Protein AF-A0A812PTZ3-F1 (afdb_monomer)

Organism: Symbiodinium pilosum (NCBI:txid2952)

Mean predicted aligned error: 16.81 Å

Solvent-accessible surface area (backbone atoms only — not comparable to full-atom values): 16270 Å² total; per-residue (Å²): 142,81,88,82,85,83,86,80,82,73,81,72,55,60,69,48,48,60,54,49,55,61,51,51,66,59,60,79,64,74,67,94,63,99,66,79,84,59,81,79,78,52,66,85,50,58,86,67,27,55,76,50,79,50,80,54,96,57,102,56,79,38,49,38,36,42,33,70,55,95,93,42,76,48,49,39,47,39,64,65,102,74,52,80,46,81,56,73,74,73,76,78,76,75,61,77,69,56,76,49,38,48,66,37,46,27,27,48,53,37,75,93,20,31,26,37,48,75,44,89,84,34,58,48,43,68,40,41,83,45,53,69,68,53,41,48,51,57,36,69,76,32,88,69,38,31,21,34,30,37,30,63,89,72,34,31,28,27,44,18,46,36,61,44,80,47,45,75,84,40,20,46,73,37,45,88,96,42,76,51,42,41,26,27,24,32,38,46,58,71,82,64,64,92,82,57,64,55,43,53,66,40,47,70,39,55,28,23,44,51,37,70,90,25,29,20,34,58,65,43,84,74,39,70,71,44,50,77,40,54,70,51,53,45,29,42,52,35,75,65,40,83,93,46,42,44,27,34,29,40,26,59,77,71,73,20,30,25,34,44,15,39,39,64,45,79,38,44,64,81,45,13,45,68,36,47,88,95,45,73,50,40,41,24,29,24,32,37,96

Structure (mmCIF, N/CA/C/O backbone):
data_AF-A0A812PTZ3-F1
#
_entry.id   AF-A0A812PTZ3-F1
#
loop_
_atom_site.group_PDB
_atom_site.id
_atom_site.type_symbol
_atom_site.label_atom_id
_atom_site.label_alt_id
_atom_site.label_comp_id
_atom_site.label_asym_id
_atom_site.label_entity_id
_atom_site.label_seq_id
_atom_site.pdbx_PDB_ins_code
_atom_site.Cartn_x
_atom_site.Cartn_y
_atom_site.Cartn_z
_atom_site.occupancy
_atom_site.B_iso_or_equiv
_atom_site.auth_seq_id
_atom_site.auth_comp_id
_atom_site.auth_asym_id
_atom_site.auth_atom_id
_atom_site.pdbx_PDB_model_num
ATOM 1 N N . MET A 1 1 ? 5.436 -50.513 -11.907 1.00 35.59 1 MET A N 1
ATOM 2 C CA . MET A 1 1 ? 4.000 -50.187 -12.050 1.00 35.59 1 MET A CA 1
ATOM 3 C C . MET A 1 1 ? 3.584 -49.469 -10.774 1.00 35.59 1 MET A C 1
ATOM 5 O O . MET A 1 1 ? 3.359 -50.127 -9.772 1.00 35.59 1 MET A O 1
ATOM 9 N N . MET A 1 2 ? 3.638 -48.136 -10.761 1.00 29.45 2 MET A N 1
ATOM 10 C CA . MET A 1 2 ? 3.278 -47.309 -9.602 1.00 29.45 2 MET A CA 1
ATOM 11 C C . MET A 1 2 ? 2.207 -46.312 -10.044 1.00 29.45 2 MET A C 1
ATOM 13 O O . MET A 1 2 ? 2.413 -45.577 -11.007 1.00 29.45 2 MET A O 1
ATOM 17 N N . LEU A 1 3 ? 1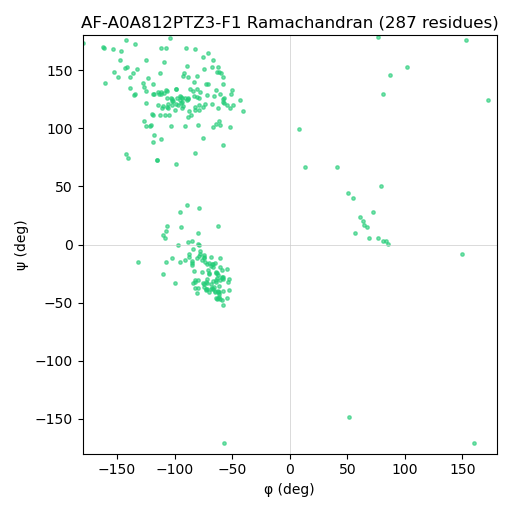.059 -46.373 -9.365 1.00 27.61 3 LEU A N 1
ATOM 18 C CA . LEU A 1 3 ? -0.084 -45.473 -9.497 1.00 27.61 3 LEU A CA 1
ATOM 19 C C . LEU A 1 3 ? 0.310 -44.052 -9.068 1.00 27.61 3 LEU A C 1
ATOM 21 O O . LEU A 1 3 ? 0.866 -43.874 -7.987 1.00 27.61 3 LEU A O 1
ATOM 25 N N . TRP A 1 4 ? -0.046 -43.058 -9.879 1.00 26.05 4 TRP A N 1
ATOM 26 C CA . TRP A 1 4 ? -0.121 -41.653 -9.481 1.00 26.05 4 TRP A CA 1
ATOM 27 C C . TRP A 1 4 ? -1.593 -41.295 -9.239 1.00 26.05 4 TRP A C 1
ATOM 29 O O . TRP A 1 4 ? -2.424 -41.479 -10.127 1.00 26.05 4 TRP A O 1
ATOM 39 N N . LEU A 1 5 ? -1.912 -40.807 -8.038 1.00 31.00 5 LEU A N 1
ATOM 40 C CA . LEU A 1 5 ? -3.180 -40.150 -7.713 1.00 31.00 5 LEU A CA 1
ATOM 41 C C . LEU A 1 5 ? -3.034 -38.654 -8.015 1.00 31.00 5 LEU A C 1
ATOM 43 O O . LEU A 1 5 ? -2.114 -38.011 -7.513 1.00 31.00 5 LEU A O 1
ATOM 47 N N . ALA A 1 6 ? -3.929 -38.116 -8.841 1.00 30.61 6 ALA A N 1
ATOM 48 C CA . ALA A 1 6 ? -4.025 -36.690 -9.125 1.00 30.61 6 ALA A CA 1
ATOM 49 C C . ALA A 1 6 ? -4.841 -35.985 -8.027 1.00 30.61 6 ALA A C 1
ATOM 51 O O . ALA A 1 6 ? -5.965 -36.391 -7.737 1.00 30.61 6 ALA A O 1
ATOM 52 N N . PHE A 1 7 ? -4.280 -34.925 -7.444 1.00 30.73 7 PHE A N 1
ATOM 53 C CA . PHE A 1 7 ? -5.011 -33.936 -6.649 1.00 30.73 7 PHE A CA 1
ATOM 54 C C . PHE A 1 7 ? -5.519 -32.828 -7.587 1.00 30.73 7 PHE A C 1
ATOM 56 O O . PHE A 1 7 ? -4.734 -32.230 -8.320 1.00 30.73 7 PHE A O 1
ATOM 63 N N . LEU A 1 8 ? -6.830 -32.577 -7.569 1.00 29.09 8 LEU A N 1
ATOM 64 C CA . LEU A 1 8 ? -7.496 -31.430 -8.204 1.00 29.09 8 LEU A CA 1
ATOM 65 C C . LEU A 1 8 ? -7.548 -30.233 -7.224 1.00 29.09 8 LEU A C 1
ATOM 67 O O . LEU A 1 8 ? -7.554 -30.457 -6.011 1.00 29.09 8 LEU A O 1
ATOM 71 N N . PRO A 1 9 ? -7.600 -28.976 -7.710 1.00 30.92 9 PRO A N 1
ATOM 72 C CA . PRO A 1 9 ? -7.640 -27.784 -6.862 1.00 30.92 9 PRO A CA 1
ATOM 73 C C . PRO A 1 9 ? -9.046 -27.541 -6.279 1.00 30.92 9 PRO A C 1
ATOM 75 O O . PRO A 1 9 ? -10.038 -27.539 -7.002 1.00 30.92 9 PRO A O 1
ATOM 78 N N . MET A 1 10 ? -9.117 -27.302 -4.965 1.00 29.09 10 MET A N 1
ATOM 79 C CA . MET A 1 10 ? -10.346 -27.139 -4.162 1.00 29.09 10 MET A CA 1
ATOM 80 C C . MET A 1 10 ? -11.032 -25.758 -4.268 1.00 29.09 10 MET A C 1
ATOM 82 O O . MET A 1 10 ? -12.072 -25.558 -3.652 1.00 29.09 10 MET A O 1
ATOM 86 N N . ALA A 1 11 ? -10.502 -24.801 -5.036 1.00 29.61 11 ALA A N 1
ATOM 87 C CA . ALA A 1 11 ? -11.007 -23.419 -5.025 1.00 29.61 11 ALA A CA 1
ATOM 88 C C . ALA A 1 11 ? -12.334 -23.211 -5.787 1.00 29.61 11 ALA A C 1
ATOM 90 O O . ALA A 1 11 ? -13.075 -22.289 -5.474 1.00 29.61 11 ALA A O 1
ATOM 91 N N . ALA A 1 12 ? -12.672 -24.079 -6.746 1.00 31.25 12 ALA A N 1
ATOM 92 C CA . ALA A 1 12 ? -13.927 -23.978 -7.504 1.00 31.25 12 ALA A CA 1
ATOM 93 C C . ALA A 1 12 ? -15.121 -24.689 -6.833 1.00 31.25 12 ALA A C 1
ATOM 95 O O . ALA A 1 12 ? -16.246 -24.560 -7.301 1.00 31.25 12 ALA A O 1
ATOM 96 N N . ALA A 1 13 ? -14.891 -25.450 -5.757 1.00 33.22 13 ALA A N 1
ATOM 97 C CA . ALA A 1 13 ? -15.925 -26.287 -5.142 1.00 33.22 13 ALA A CA 1
ATOM 98 C C . ALA A 1 13 ? -16.843 -25.524 -4.165 1.00 33.22 13 ALA A C 1
ATOM 100 O O .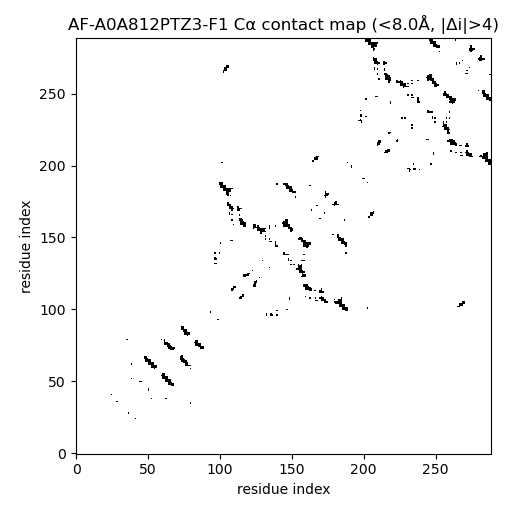 ALA A 1 13 ? -17.972 -25.944 -3.936 1.00 33.22 13 ALA A O 1
ATOM 101 N N . LEU A 1 14 ? -16.389 -24.395 -3.607 1.00 37.00 14 LEU A N 1
ATOM 102 C CA . LEU A 1 14 ? -17.113 -23.681 -2.544 1.00 37.00 14 LEU A CA 1
ATOM 103 C C . LEU A 1 14 ? -18.231 -22.761 -3.071 1.00 37.00 14 LEU A C 1
ATOM 105 O O . LEU A 1 14 ? -19.266 -22.623 -2.419 1.00 37.00 14 LEU A O 1
ATOM 109 N N . ASP A 1 15 ? -18.076 -22.199 -4.275 1.00 40.03 15 ASP A N 1
ATOM 110 C CA . ASP A 1 15 ? -19.138 -21.435 -4.957 1.00 40.03 15 ASP A CA 1
ATOM 111 C C . ASP A 1 15 ? -20.323 -22.349 -5.340 1.00 40.03 15 ASP A C 1
ATOM 113 O O . ASP A 1 15 ? -21.487 -21.941 -5.312 1.00 40.03 15 ASP A O 1
ATOM 117 N N . GLU A 1 16 ? -20.038 -23.623 -5.637 1.00 41.69 16 GLU A N 1
ATOM 118 C CA . GLU A 1 16 ? -21.054 -24.627 -5.956 1.00 41.69 16 GLU A CA 1
ATOM 119 C C . GLU A 1 16 ? -21.799 -25.110 -4.704 1.00 41.69 16 GLU A C 1
ATOM 121 O O . GLU A 1 16 ? -22.998 -25.360 -4.781 1.00 41.69 16 GLU A O 1
ATOM 126 N N . GLU A 1 17 ? -21.148 -25.187 -3.537 1.00 39.38 17 GLU A N 1
ATOM 127 C CA . GLU A 1 17 ? -21.791 -25.619 -2.286 1.00 39.38 17 GLU A CA 1
ATOM 128 C C . GLU A 1 17 ? -22.862 -24.636 -1.793 1.00 39.38 17 GLU A C 1
ATOM 130 O O . GLU A 1 17 ? -23.928 -25.072 -1.354 1.00 39.38 17 GLU A O 1
ATOM 135 N N . CYS A 1 18 ? -22.648 -23.324 -1.934 1.00 35.88 18 CYS A N 1
ATOM 136 C CA . CYS A 1 18 ? -23.653 -22.312 -1.580 1.00 35.88 18 CYS A CA 1
ATOM 137 C C . CYS A 1 18 ? -24.873 -22.370 -2.529 1.00 35.88 18 CYS A C 1
ATOM 139 O O . CYS A 1 18 ? -26.037 -22.265 -2.116 1.00 35.88 18 CYS A O 1
ATOM 141 N N . LEU A 1 19 ? -24.624 -22.641 -3.815 1.00 41.16 19 LEU A N 1
ATOM 142 C CA . LEU A 1 19 ? -25.668 -22.837 -4.823 1.00 41.16 19 LEU A CA 1
ATOM 143 C C . LEU A 1 19 ? -26.415 -24.175 -4.640 1.00 41.16 19 LEU A C 1
ATOM 145 O O . LEU A 1 19 ? -27.633 -24.241 -4.795 1.00 41.16 19 LEU A O 1
ATOM 149 N N . LEU A 1 20 ? -25.709 -25.246 -4.275 1.00 41.69 20 LEU A N 1
ATOM 150 C CA . LEU A 1 20 ? -26.271 -26.581 -4.055 1.00 41.69 20 LEU A CA 1
ATOM 151 C C . LEU A 1 20 ? -27.093 -26.648 -2.766 1.00 41.69 20 LEU A C 1
ATOM 153 O O . LEU A 1 20 ? -28.162 -27.259 -2.765 1.00 41.69 20 LEU A O 1
ATOM 157 N N . GLN A 1 21 ? -26.652 -25.993 -1.688 1.00 42.25 21 GLN A N 1
ATOM 158 C CA . GLN A 1 21 ? -27.407 -25.935 -0.432 1.00 42.25 21 GLN A CA 1
ATOM 159 C C . GLN A 1 21 ? -28.686 -25.099 -0.572 1.00 42.25 21 GLN A C 1
ATOM 161 O O . GLN A 1 21 ? -29.733 -25.505 -0.068 1.00 42.25 21 GLN A O 1
ATOM 166 N N . SER A 1 22 ? -28.652 -23.996 -1.327 1.00 43.34 22 SER A N 1
ATOM 167 C CA . SER A 1 22 ? -29.859 -23.210 -1.628 1.00 43.34 22 SER A CA 1
ATOM 168 C C . SER A 1 22 ? -30.842 -23.948 -2.551 1.00 43.34 22 SER A C 1
ATOM 170 O O . SER A 1 22 ? -32.056 -23.850 -2.362 1.00 43.34 22 SER A O 1
ATOM 172 N N . GLN A 1 23 ? -30.353 -24.766 -3.490 1.00 41.72 23 GLN A N 1
ATOM 173 C CA . GLN A 1 23 ? -31.201 -25.639 -4.312 1.00 41.72 23 GLN A CA 1
ATOM 174 C C . GLN A 1 23 ? -31.774 -26.837 -3.533 1.00 41.72 23 GLN A C 1
ATOM 176 O O . GLN A 1 23 ? -32.907 -27.244 -3.802 1.00 41.72 23 GLN A O 1
ATOM 181 N N . ALA A 1 24 ? -31.057 -27.383 -2.544 1.00 38.22 24 ALA A N 1
ATOM 182 C CA . ALA A 1 24 ? -31.528 -28.508 -1.729 1.00 38.22 24 ALA A CA 1
ATOM 183 C C . ALA A 1 24 ? -32.800 -28.168 -0.930 1.00 38.22 24 ALA A C 1
ATOM 185 O O . ALA A 1 24 ? -33.743 -28.956 -0.920 1.00 38.22 24 ALA A O 1
ATOM 186 N N . VAL A 1 25 ? -32.886 -26.955 -0.369 1.00 40.81 25 VAL A N 1
ATOM 187 C CA . VAL A 1 25 ? -34.065 -26.475 0.385 1.00 40.81 25 VAL A CA 1
ATOM 188 C C . VAL A 1 25 ? -35.328 -26.393 -0.492 1.00 40.81 25 VAL A C 1
ATOM 190 O O . VAL A 1 25 ? -36.446 -26.589 -0.017 1.00 40.81 25 VAL A O 1
ATOM 193 N N . THR A 1 26 ? -35.172 -26.165 -1.799 1.00 39.28 26 THR A N 1
ATOM 194 C CA . THR A 1 26 ? -36.308 -26.064 -2.738 1.00 39.28 26 THR A CA 1
ATOM 195 C C . THR A 1 26 ? -36.804 -27.411 -3.270 1.00 39.28 26 THR A C 1
ATOM 197 O O . THR A 1 26 ? -37.906 -27.484 -3.809 1.00 39.28 26 THR A O 1
ATOM 200 N N . LYS A 1 27 ? -36.023 -28.490 -3.124 1.00 37.78 27 LYS A N 1
ATOM 201 C CA . LYS A 1 27 ? -36.409 -29.827 -3.606 1.00 37.78 27 LYS A CA 1
ATOM 202 C C . LYS A 1 27 ? -37.295 -30.591 -2.625 1.00 37.78 27 LYS A C 1
ATOM 204 O O . LYS A 1 27 ? -38.188 -31.301 -3.076 1.00 37.78 27 LYS A O 1
ATOM 209 N N . ASP A 1 28 ? -37.107 -30.400 -1.321 1.00 36.75 28 ASP A N 1
ATOM 210 C CA . ASP A 1 28 ? -37.900 -31.100 -0.297 1.00 36.75 28 ASP A CA 1
ATOM 211 C C . ASP A 1 28 ? -39.305 -30.502 -0.086 1.00 36.75 28 ASP A C 1
ATOM 213 O O . ASP A 1 28 ? -40.156 -31.126 0.542 1.00 36.75 28 ASP A O 1
ATOM 217 N N . SER A 1 29 ? -39.592 -29.332 -0.668 1.00 41.28 29 SER A N 1
ATOM 218 C CA . SER A 1 29 ? -40.914 -28.682 -0.643 1.00 41.28 29 SER A CA 1
ATOM 219 C C . SER A 1 29 ? -41.760 -28.939 -1.902 1.00 41.28 29 SER A C 1
ATOM 221 O O . SER A 1 29 ? -42.907 -28.503 -1.980 1.00 41.28 29 SER A O 1
ATOM 223 N N . ALA A 1 30 ? -41.245 -29.690 -2.883 1.00 34.59 30 ALA A N 1
ATOM 224 C CA . ALA A 1 30 ? -41.924 -29.966 -4.153 1.00 34.59 30 ALA A CA 1
ATOM 225 C C . ALA A 1 30 ? -42.825 -31.222 -4.127 1.00 34.59 30 ALA A C 1
ATOM 227 O O . ALA A 1 30 ? -42.947 -31.922 -5.134 1.00 34.59 30 ALA A O 1
ATOM 228 N N . ALA A 1 31 ? -43.467 -31.513 -2.992 1.00 33.75 31 ALA A N 1
ATOM 229 C CA . ALA A 1 31 ? -44.487 -32.554 -2.884 1.00 33.75 31 ALA A CA 1
ATOM 230 C C . ALA A 1 31 ? -45.790 -31.967 -2.314 1.00 33.75 31 ALA A C 1
ATOM 232 O O . ALA A 1 31 ? -45.904 -31.738 -1.116 1.00 33.75 31 ALA A O 1
ATOM 233 N N . ASP A 1 32 ? -46.755 -31.724 -3.208 1.00 34.34 32 ASP A N 1
ATOM 234 C CA . ASP A 1 32 ? -48.195 -31.564 -2.944 1.00 34.34 32 ASP A CA 1
ATOM 235 C C . ASP A 1 32 ? -48.607 -30.744 -1.699 1.00 34.34 32 ASP A C 1
ATOM 237 O O . ASP A 1 32 ? -49.249 -31.249 -0.782 1.00 34.34 32 ASP A O 1
ATOM 241 N N . SER A 1 33 ? -48.340 -29.435 -1.691 1.00 31.70 33 SER A N 1
ATOM 242 C CA . SER A 1 33 ? -49.242 -28.455 -1.061 1.00 31.70 33 SER A CA 1
ATOM 243 C C . SER A 1 33 ? -48.966 -27.055 -1.607 1.00 31.70 33 SER A C 1
ATOM 245 O O . SER A 1 33 ? -47.823 -26.660 -1.801 1.00 31.70 33 SER A O 1
ATOM 247 N N . LEU A 1 34 ? -50.026 -26.293 -1.863 1.00 33.22 34 LEU A N 1
ATOM 248 C CA . LEU A 1 34 ? -50.015 -24.927 -2.402 1.00 33.22 34 LEU A CA 1
ATOM 249 C C . LEU A 1 34 ? -49.681 -23.866 -1.332 1.00 33.22 34 LEU A C 1
ATOM 251 O O . LEU A 1 34 ? -50.161 -22.735 -1.411 1.00 33.22 34 LEU A O 1
ATOM 255 N N . ASP A 1 35 ? -48.861 -24.221 -0.345 1.00 33.72 35 ASP A N 1
ATOM 256 C CA . ASP A 1 35 ? -48.407 -23.310 0.701 1.00 33.72 35 ASP A CA 1
ATOM 257 C C . ASP A 1 35 ? -46.975 -22.852 0.400 1.00 33.72 35 ASP A C 1
ATOM 259 O O . ASP A 1 35 ? -46.050 -23.650 0.265 1.00 33.72 35 ASP A O 1
ATOM 263 N N . LEU A 1 36 ? -46.811 -21.536 0.241 1.00 36.38 36 LEU A N 1
ATOM 264 C CA . LEU A 1 36 ? -45.511 -20.882 0.079 1.00 36.38 36 LEU A CA 1
ATOM 265 C C . LEU A 1 36 ? -44.625 -21.193 1.301 1.00 36.38 36 LEU A C 1
ATOM 267 O O . LEU A 1 36 ? -45.139 -21.112 2.420 1.00 36.38 36 LEU A O 1
ATOM 271 N N . PRO A 1 37 ? -43.320 -21.485 1.129 1.00 40.50 37 PRO A N 1
ATOM 272 C CA . PRO A 1 37 ? -42.437 -21.719 2.265 1.00 40.50 37 PRO A CA 1
ATOM 273 C C . PRO A 1 37 ? -42.377 -20.467 3.149 1.00 40.50 37 PRO A C 1
ATOM 275 O O . PRO A 1 37 ? -42.171 -19.348 2.670 1.00 40.50 37 PRO A O 1
ATOM 278 N N . ASP A 1 38 ? -42.597 -20.660 4.446 1.00 43.75 38 ASP A N 1
ATOM 279 C CA . ASP A 1 38 ? -42.441 -19.624 5.461 1.00 43.75 38 ASP A CA 1
ATOM 280 C C . ASP A 1 38 ? -40.939 -19.327 5.633 1.00 43.75 38 ASP A C 1
ATOM 282 O O . ASP A 1 38 ? -40.132 -20.259 5.670 1.00 43.75 38 ASP A O 1
ATOM 286 N N . CYS A 1 39 ? -40.523 -18.053 5.752 1.00 43.09 39 CYS A N 1
ATOM 287 C CA . CYS A 1 39 ? -39.087 -17.723 5.871 1.00 43.09 39 CYS A CA 1
ATOM 288 C C . CYS A 1 39 ? -38.454 -18.370 7.142 1.00 43.09 39 CYS A C 1
ATOM 290 O O . CYS A 1 39 ? -37.232 -18.414 7.272 1.00 43.09 39 CYS A O 1
ATOM 292 N N . SER A 1 40 ? -39.280 -18.899 8.057 1.00 45.88 40 SER A N 1
ATOM 293 C CA . SER A 1 40 ? -38.938 -19.725 9.225 1.00 45.88 40 SER A CA 1
ATOM 294 C C . SER A 1 40 ? -38.093 -20.971 8.924 1.00 45.88 40 SER A C 1
ATOM 296 O O . SER A 1 40 ? -37.278 -21.362 9.765 1.00 45.88 40 SER A O 1
ATOM 298 N N . ASP A 1 41 ? -38.264 -21.588 7.749 1.00 44.94 41 ASP A N 1
ATOM 299 C CA . ASP A 1 41 ? -37.621 -22.866 7.393 1.00 44.94 41 ASP A CA 1
ATOM 300 C C . ASP A 1 41 ? -36.187 -22.696 6.846 1.00 44.94 41 ASP A C 1
ATOM 302 O O . ASP A 1 41 ? -35.467 -23.670 6.633 1.00 44.94 41 ASP A O 1
ATOM 306 N N . LEU A 1 42 ? -35.720 -21.452 6.681 1.00 49.44 42 LEU A N 1
ATOM 307 C CA . LEU A 1 42 ? -34.415 -21.101 6.095 1.00 49.44 42 LEU A CA 1
ATOM 308 C C . LEU A 1 42 ? -33.290 -20.902 7.128 1.00 49.44 42 LEU A C 1
ATOM 310 O O . LEU A 1 42 ? -32.214 -20.403 6.792 1.00 49.44 42 LEU A O 1
ATOM 314 N N . LYS A 1 43 ? -33.493 -21.351 8.374 1.00 47.62 43 LYS A N 1
ATOM 315 C CA . LYS A 1 43 ? -32.509 -21.258 9.476 1.00 47.62 43 LYS A CA 1
ATOM 316 C C . LYS A 1 43 ? -31.135 -21.861 9.170 1.00 47.62 43 LYS A C 1
ATOM 318 O O . LYS A 1 43 ? -30.160 -21.495 9.815 1.00 47.62 43 LYS A O 1
ATOM 323 N N . ALA A 1 44 ? -31.031 -22.765 8.197 1.00 44.69 44 ALA A N 1
ATOM 324 C CA . ALA A 1 44 ? -29.755 -23.359 7.803 1.00 44.69 44 ALA A CA 1
ATOM 325 C C . ALA A 1 44 ? -28.791 -22.365 7.112 1.00 44.69 44 ALA A C 1
ATOM 327 O O . ALA A 1 44 ? -27.596 -22.631 7.066 1.00 44.69 44 ALA A O 1
ATOM 328 N N . ILE A 1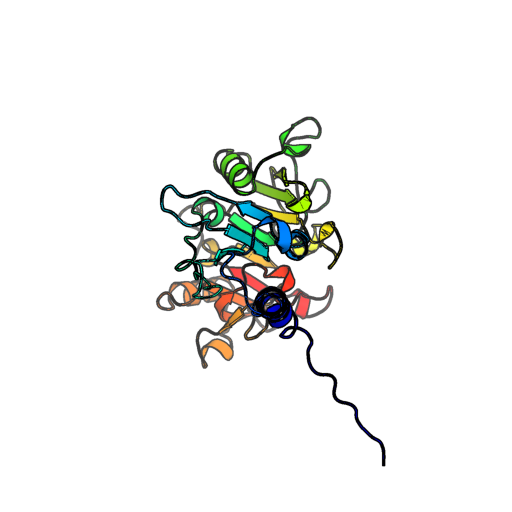 45 ? -29.287 -21.227 6.602 1.00 45.53 45 ILE A N 1
ATOM 329 C CA . ILE A 1 45 ? -28.498 -20.233 5.841 1.00 45.53 45 ILE A CA 1
ATOM 330 C C . ILE A 1 45 ? -27.986 -19.087 6.746 1.00 45.53 45 ILE A C 1
ATOM 332 O O . ILE A 1 45 ? -27.049 -18.370 6.392 1.00 45.53 45 ILE A O 1
ATOM 336 N N . GLU A 1 46 ? -28.531 -18.946 7.961 1.00 45.88 46 GLU A N 1
ATOM 337 C CA . GLU A 1 46 ? -28.159 -17.886 8.918 1.00 45.88 46 GLU A CA 1
ATOM 338 C C . GLU A 1 46 ? -26.708 -17.977 9.421 1.00 45.88 46 GLU A C 1
ATOM 340 O O . GLU A 1 46 ? -26.186 -17.006 9.963 1.00 45.88 46 GLU A O 1
ATOM 345 N N . SER A 1 47 ? -26.022 -19.112 9.241 1.00 46.16 47 SER A N 1
ATOM 346 C CA . SER A 1 47 ? -24.616 -19.251 9.643 1.00 46.16 47 SER A CA 1
ATOM 347 C C . SER A 1 47 ? -23.632 -18.512 8.729 1.00 46.16 47 SER A C 1
ATOM 349 O O . SER A 1 47 ? -22.486 -18.325 9.130 1.00 46.16 47 SER A O 1
ATOM 351 N N . PHE A 1 48 ? -24.059 -18.089 7.532 1.00 43.12 48 PHE A N 1
ATOM 352 C CA . PHE A 1 48 ? -23.188 -17.453 6.530 1.00 43.12 48 PHE A CA 1
ATOM 353 C C . PHE A 1 48 ? -23.757 -16.164 5.924 1.00 43.12 48 PHE A C 1
ATOM 355 O O . PHE A 1 48 ? -23.011 -15.399 5.316 1.00 43.12 48 PHE A O 1
ATOM 362 N N . CYS A 1 49 ? -25.055 -15.896 6.091 1.00 46.59 49 CYS A N 1
ATOM 363 C CA . CYS A 1 49 ? -25.713 -14.728 5.514 1.00 46.59 49 CYS A CA 1
ATOM 364 C C . CYS A 1 49 ? -26.638 -14.055 6.525 1.00 46.59 49 CYS A C 1
ATOM 366 O O . CYS A 1 49 ? -27.283 -14.715 7.343 1.00 46.59 49 CYS A O 1
ATOM 368 N N . LYS A 1 50 ? -26.764 -12.730 6.427 1.00 49.53 50 LYS A N 1
ATOM 369 C CA . LYS A 1 50 ? -27.772 -11.989 7.180 1.00 49.53 50 LYS A CA 1
ATOM 370 C C . LYS A 1 50 ? -29.097 -12.084 6.424 1.00 49.53 50 LYS A C 1
ATOM 372 O O . LYS A 1 50 ? -29.206 -11.649 5.277 1.00 49.53 50 LYS A O 1
ATOM 377 N N . VAL A 1 51 ? -30.103 -12.674 7.061 1.00 46.75 51 VAL A N 1
ATOM 378 C CA . VAL A 1 51 ? -31.441 -12.833 6.478 1.00 46.75 51 VAL A CA 1
ATOM 379 C C . VAL A 1 51 ? -32.335 -11.698 6.975 1.00 46.75 51 VAL A C 1
ATOM 381 O O . VAL A 1 51 ? -32.554 -11.562 8.177 1.00 46.75 51 VAL A O 1
ATOM 384 N N . GLU A 1 52 ? -32.865 -10.879 6.063 1.00 50.38 52 GLU A N 1
ATOM 385 C CA . GLU A 1 52 ? -33.861 -9.854 6.390 1.00 50.38 52 GLU A CA 1
ATOM 386 C C . GLU A 1 52 ? -35.155 -10.116 5.610 1.00 50.38 52 GLU A C 1
ATOM 388 O O . GLU A 1 52 ? -35.226 -9.998 4.386 1.00 50.38 52 GLU A O 1
ATOM 393 N N . ALA A 1 53 ? -36.214 -10.479 6.335 1.00 45.91 53 ALA A N 1
ATOM 394 C CA . ALA A 1 53 ? -37.533 -10.677 5.752 1.00 45.91 53 ALA A CA 1
ATOM 395 C C . ALA A 1 53 ? -38.280 -9.338 5.675 1.00 45.91 53 ALA A C 1
ATOM 397 O O . ALA A 1 53 ? -38.690 -8.783 6.696 1.00 45.91 53 ALA A O 1
ATOM 398 N N . HIS A 1 54 ? -38.506 -8.836 4.459 1.00 42.97 54 HIS A N 1
ATOM 399 C CA . HIS A 1 54 ? -39.284 -7.619 4.224 1.00 42.97 54 HIS A CA 1
ATOM 400 C C . HIS A 1 54 ? -40.657 -7.977 3.649 1.00 42.97 54 HIS A C 1
ATOM 402 O O . HIS A 1 54 ? -40.776 -8.519 2.552 1.00 42.97 54 HIS A O 1
ATOM 408 N N . ARG A 1 55 ? -41.739 -7.652 4.370 1.00 40.78 55 ARG A N 1
ATOM 409 C CA . ARG A 1 55 ? -43.101 -7.773 3.823 1.00 40.78 55 ARG A CA 1
ATOM 410 C C . ARG A 1 55 ? -43.400 -6.579 2.921 1.00 40.78 55 ARG A C 1
ATOM 412 O O . ARG A 1 55 ? -43.694 -5.488 3.404 1.00 40.78 55 ARG A O 1
ATOM 419 N N . GLY A 1 56 ? -43.341 -6.803 1.611 1.00 41.75 56 GLY A N 1
ATOM 420 C CA . GLY A 1 56 ? -43.797 -5.832 0.622 1.00 41.75 56 GLY A CA 1
ATOM 421 C C . GLY A 1 56 ? -45.323 -5.613 0.664 1.00 41.75 56 GLY A C 1
ATOM 422 O O . GLY A 1 56 ? -46.067 -6.467 1.147 1.00 41.75 56 GLY A O 1
ATOM 423 N N . PRO A 1 57 ? -45.823 -4.476 0.142 1.00 35.91 57 PRO A N 1
ATOM 424 C CA . PRO A 1 57 ? -47.251 -4.138 0.137 1.00 35.91 57 PRO A CA 1
ATOM 425 C C . PRO A 1 57 ? -48.092 -4.929 -0.885 1.00 35.91 57 PRO A C 1
ATOM 427 O O . PRO A 1 57 ? -49.321 -4.874 -0.838 1.00 35.91 57 PRO A O 1
ATOM 430 N N . ALA A 1 58 ? -47.469 -5.667 -1.808 1.00 40.66 58 ALA A N 1
ATOM 431 C CA . ALA A 1 58 ? -48.165 -6.557 -2.736 1.00 40.66 58 ALA A CA 1
ATOM 432 C C . ALA A 1 58 ? -48.244 -7.976 -2.155 1.00 40.66 58 ALA A C 1
ATOM 434 O O . ALA A 1 58 ? -47.332 -8.412 -1.464 1.00 40.66 58 ALA A O 1
ATOM 435 N N . ARG A 1 59 ? -49.343 -8.695 -2.424 1.00 38.00 59 ARG A N 1
ATOM 436 C CA . ARG A 1 59 ? -49.615 -10.062 -1.939 1.00 38.00 59 ARG A CA 1
ATOM 437 C C . ARG A 1 59 ? -48.523 -11.057 -2.378 1.00 38.00 59 ARG A C 1
ATOM 439 O O . ARG A 1 59 ? -48.675 -11.730 -3.391 1.00 38.00 59 ARG A O 1
ATOM 446 N N . GLY A 1 60 ? -47.450 -11.139 -1.601 1.00 47.66 60 GLY A N 1
ATOM 447 C CA . GLY A 1 60 ? -46.341 -12.073 -1.749 1.00 47.66 60 GLY A CA 1
ATOM 448 C C . GLY A 1 60 ? -45.233 -11.707 -0.762 1.00 47.66 60 GLY A C 1
ATOM 449 O O . GLY A 1 60 ? -44.790 -10.563 -0.730 1.00 47.66 60 GLY A O 1
ATOM 450 N N . SER A 1 61 ? -44.827 -12.652 0.083 1.00 47.00 61 SER A N 1
ATOM 451 C CA . SER A 1 61 ? -43.667 -12.477 0.960 1.00 47.00 61 SER A CA 1
ATOM 452 C C . SER A 1 61 ? -42.401 -12.612 0.113 1.00 47.00 61 SER A C 1
ATOM 454 O O . SER A 1 61 ? -42.183 -13.667 -0.476 1.00 47.00 61 SER A O 1
ATOM 456 N N . THR A 1 62 ? -41.580 -11.567 0.040 1.00 47.16 62 THR A N 1
ATOM 457 C CA . THR A 1 62 ? -40.248 -11.629 -0.576 1.00 47.16 62 THR A CA 1
ATOM 458 C C . THR A 1 62 ? -39.227 -11.771 0.551 1.00 47.16 62 THR A C 1
ATOM 460 O O . THR A 1 62 ? -39.119 -10.876 1.389 1.00 47.16 62 THR A O 1
ATOM 463 N N . CYS A 1 63 ? -38.506 -12.894 0.623 1.00 46.25 63 CYS A N 1
ATOM 464 C CA . CYS A 1 63 ? -37.352 -13.004 1.522 1.00 46.25 63 CYS A CA 1
ATOM 465 C C . CYS A 1 63 ? -36.120 -12.494 0.740 1.00 46.25 63 CYS A C 1
ATOM 467 O O . CYS A 1 63 ? -35.869 -12.959 -0.379 1.00 46.25 63 CYS A O 1
ATOM 469 N N . THR A 1 64 ? -35.385 -11.534 1.306 1.00 49.25 64 THR A N 1
ATOM 470 C CA . THR A 1 64 ? -34.119 -11.043 0.744 1.00 49.25 64 THR A CA 1
ATOM 471 C C . THR A 1 64 ? -32.979 -11.573 1.605 1.00 49.25 64 THR A C 1
ATOM 473 O O . THR A 1 64 ? -33.028 -11.488 2.834 1.00 49.25 64 THR A O 1
ATOM 476 N N . PHE A 1 65 ? -31.952 -12.125 0.967 1.00 54.22 65 PHE A N 1
ATOM 477 C CA . PHE A 1 65 ? -30.750 -12.591 1.653 1.00 54.22 65 PHE A CA 1
ATOM 478 C C . PHE A 1 65 ? -29.590 -11.695 1.248 1.00 54.22 65 PHE A C 1
ATOM 480 O O . PHE A 1 65 ? -29.368 -11.492 0.053 1.00 54.22 65 PHE A O 1
ATOM 487 N N . SER A 1 66 ? -28.853 -11.192 2.233 1.00 47.81 66 SER A N 1
ATOM 488 C CA . SER A 1 66 ? -27.594 -10.495 1.998 1.00 47.81 66 SER A CA 1
ATOM 489 C C . SER A 1 66 ? -26.472 -11.352 2.568 1.00 47.81 66 SER A C 1
ATOM 491 O O . SER A 1 66 ? -26.368 -11.557 3.780 1.00 47.81 66 SER A O 1
ATOM 493 N N . CYS A 1 67 ? -25.653 -11.891 1.672 1.00 46.19 67 CYS A N 1
ATOM 494 C CA . CYS A 1 67 ? -24.448 -12.632 2.021 1.00 46.19 67 CYS A CA 1
ATOM 495 C C . CYS A 1 67 ? -23.249 -11.714 1.780 1.00 46.19 67 CYS A C 1
ATOM 497 O O . CYS A 1 67 ? -23.120 -11.156 0.688 1.00 46.19 67 CYS A O 1
ATOM 499 N N . GLU A 1 68 ? -22.400 -11.538 2.790 1.00 44.31 68 GLU A N 1
ATOM 500 C CA . GLU A 1 68 ? -21.186 -10.730 2.684 1.00 44.31 68 GLU A CA 1
ATOM 501 C C . GLU A 1 68 ? -19.989 -11.681 2.592 1.00 44.31 68 GLU A C 1
ATOM 503 O O . GLU A 1 68 ? -19.689 -12.418 3.532 1.00 44.31 68 GLU A O 1
ATOM 508 N N . HIS A 1 69 ? -19.348 -11.714 1.425 1.00 41.97 69 HIS A N 1
ATOM 509 C CA . HIS A 1 69 ? -18.139 -12.497 1.177 1.00 41.97 69 HIS A CA 1
ATOM 510 C C . HIS A 1 69 ? -17.157 -11.612 0.407 1.00 41.97 69 HIS A C 1
ATOM 512 O O . HIS A 1 69 ? -17.550 -10.969 -0.566 1.00 41.97 69 HIS A O 1
ATOM 518 N N . ASP A 1 70 ? -15.916 -11.518 0.887 1.00 36.84 70 ASP A N 1
ATOM 519 C CA . ASP A 1 70 ? -14.842 -10.706 0.294 1.00 36.84 70 ASP A CA 1
ATOM 520 C C . ASP A 1 70 ? -15.226 -9.239 0.012 1.00 36.84 70 ASP A C 1
ATOM 522 O O . ASP A 1 70 ? -14.966 -8.690 -1.056 1.00 36.84 70 ASP A O 1
ATOM 526 N N . GLY A 1 71 ? -15.909 -8.595 0.968 1.00 39.00 71 GLY A N 1
ATOM 527 C CA . GLY A 1 71 ? -16.306 -7.182 0.862 1.00 39.00 71 GLY A CA 1
ATOM 528 C C . GLY A 1 71 ? -17.382 -6.893 -0.193 1.00 39.00 71 GLY A C 1
ATOM 529 O O . GLY A 1 71 ? -17.728 -5.734 -0.412 1.00 39.00 71 GLY A O 1
ATOM 530 N N . SER A 1 72 ? -17.935 -7.931 -0.829 1.00 34.81 72 SER A N 1
ATOM 531 C CA . SER A 1 72 ? -19.034 -7.827 -1.786 1.00 34.81 72 SER A CA 1
ATOM 532 C C . SER A 1 72 ? -20.332 -8.328 -1.154 1.00 34.81 72 SER A C 1
ATOM 534 O O . SER A 1 72 ? -20.437 -9.487 -0.745 1.00 34.81 72 SER A O 1
ATOM 536 N N . VAL A 1 73 ? -21.345 -7.462 -1.090 1.00 42.09 73 VAL A N 1
ATOM 537 C CA . VAL A 1 73 ? -22.704 -7.850 -0.690 1.00 42.09 73 VAL A CA 1
ATOM 538 C C . VAL A 1 73 ? -23.405 -8.428 -1.913 1.00 42.09 73 VAL A C 1
ATOM 540 O O . VAL A 1 73 ? -23.630 -7.716 -2.885 1.00 42.09 73 VAL A O 1
ATOM 543 N N . LYS A 1 74 ? -23.760 -9.715 -1.877 1.00 49.88 74 LYS A N 1
ATOM 544 C CA . LYS A 1 74 ? -24.617 -10.323 -2.904 1.00 49.88 74 LYS A CA 1
ATOM 545 C C . LYS A 1 74 ? -26.047 -10.390 -2.382 1.00 49.88 74 LYS A C 1
ATOM 547 O O . LYS A 1 74 ? -26.303 -11.028 -1.359 1.00 49.88 74 LYS A O 1
ATOM 552 N N . ASN A 1 75 ? -26.968 -9.742 -3.093 1.00 44.56 75 ASN A N 1
ATOM 553 C CA . ASN A 1 75 ? -28.392 -9.773 -2.778 1.00 44.56 75 ASN A CA 1
ATOM 554 C C . ASN A 1 75 ? -29.086 -10.894 -3.557 1.00 44.56 75 ASN A C 1
ATOM 556 O O . ASN A 1 75 ? -29.117 -10.899 -4.787 1.00 44.56 75 ASN A O 1
ATOM 560 N N . LEU A 1 76 ? -29.671 -11.845 -2.834 1.00 47.12 76 LEU A N 1
ATOM 561 C CA . LEU A 1 76 ? -30.511 -12.892 -3.410 1.00 47.12 76 LEU A CA 1
ATOM 562 C C . LEU A 1 76 ? -31.971 -12.533 -3.149 1.00 47.12 76 LEU A C 1
ATOM 564 O O . LEU A 1 76 ? -32.372 -12.321 -2.001 1.00 47.12 76 LEU A O 1
ATOM 568 N N . VAL A 1 77 ? -32.773 -12.479 -4.211 1.00 45.72 77 VAL A N 1
ATOM 569 C CA . VAL A 1 77 ? -34.209 -12.202 -4.118 1.00 45.72 77 VAL A CA 1
ATOM 570 C C . VAL A 1 77 ? -34.971 -13.475 -4.462 1.00 45.72 77 VAL A C 1
ATOM 572 O O . VAL A 1 77 ? -34.859 -13.996 -5.572 1.00 45.72 77 VAL A O 1
ATOM 575 N N . HIS A 1 78 ? -35.771 -13.984 -3.521 1.00 46.47 78 HIS A N 1
ATOM 576 C CA . HIS A 1 78 ? -36.680 -15.093 -3.802 1.00 46.47 78 HIS A CA 1
ATOM 577 C C . HIS A 1 78 ? -38.047 -14.563 -4.253 1.00 46.47 78 HIS A C 1
ATOM 579 O O . HIS A 1 78 ? -38.857 -14.104 -3.446 1.00 46.47 78 HIS A O 1
ATOM 585 N N . GLY A 1 79 ? -38.296 -14.609 -5.563 1.00 38.91 79 GLY A N 1
ATOM 586 C CA . GLY A 1 79 ? -39.534 -14.149 -6.192 1.00 38.91 79 GLY A CA 1
ATOM 587 C C . GLY A 1 79 ? -40.513 -15.286 -6.484 1.00 38.91 79 GLY A C 1
ATOM 588 O O . GLY A 1 79 ? -40.741 -15.608 -7.648 1.00 38.91 79 GLY A O 1
ATOM 589 N N . GLY A 1 80 ? -41.108 -15.897 -5.456 1.00 50.59 80 GLY A N 1
ATOM 590 C CA . GLY A 1 80 ? -42.125 -16.946 -5.628 1.00 50.59 80 GLY A CA 1
ATOM 591 C C . GLY A 1 80 ? -41.696 -18.087 -6.567 1.00 50.59 80 GLY A C 1
ATOM 592 O O . GLY A 1 80 ? -40.519 -18.425 -6.662 1.00 50.59 80 GLY A O 1
ATOM 593 N N . SER A 1 81 ? -42.653 -18.685 -7.287 1.00 38.22 81 SER A N 1
ATOM 594 C CA . SER A 1 81 ? -42.520 -19.921 -8.088 1.00 38.22 81 SER A CA 1
ATOM 595 C C . SER A 1 81 ? -41.519 -19.893 -9.265 1.00 38.22 81 SER A C 1
ATOM 597 O O . SER A 1 81 ? -41.580 -20.759 -10.135 1.00 38.22 81 SER A O 1
ATOM 599 N N . LYS A 1 82 ? -40.607 -18.916 -9.327 1.00 40.59 82 LYS A N 1
ATOM 600 C CA . LYS A 1 82 ? -39.552 -18.802 -10.346 1.00 40.59 82 LYS A CA 1
ATOM 601 C C . LYS A 1 82 ? -38.128 -19.086 -9.853 1.00 40.59 82 LYS A C 1
ATOM 603 O O . LYS A 1 82 ? -37.206 -19.014 -10.657 1.00 40.59 82 LYS A O 1
ATOM 608 N N . GLY A 1 83 ? -37.946 -19.520 -8.608 1.00 43.22 83 GLY A N 1
ATOM 609 C CA . GLY A 1 83 ? -36.619 -19.873 -8.097 1.00 43.22 83 GLY A CA 1
ATOM 610 C C . GLY A 1 83 ? -35.765 -18.647 -7.760 1.00 43.22 83 GLY A C 1
ATOM 611 O O . GLY A 1 83 ? -36.218 -17.508 -7.853 1.00 43.22 83 GLY A O 1
ATOM 612 N N . ILE A 1 84 ? -34.552 -18.902 -7.269 1.00 41.66 84 ILE A N 1
ATOM 613 C CA . ILE A 1 84 ? -33.609 -17.875 -6.811 1.00 41.66 84 ILE A CA 1
ATOM 614 C C . ILE A 1 84 ? -32.939 -17.257 -8.039 1.00 41.66 84 ILE A C 1
ATOM 616 O O . ILE A 1 84 ? -32.215 -17.944 -8.758 1.00 41.66 84 ILE A O 1
ATOM 620 N N . GLU A 1 85 ? -33.175 -15.969 -8.279 1.00 39.12 85 GLU A N 1
ATOM 621 C CA . GLU A 1 85 ? -32.468 -15.214 -9.311 1.00 39.12 85 GLU A CA 1
ATOM 622 C C . GLU A 1 85 ? -31.282 -14.494 -8.660 1.00 39.12 85 GLU A C 1
ATOM 624 O O . GLU A 1 85 ? -31.443 -13.743 -7.693 1.00 39.12 85 GLU A O 1
ATOM 629 N N . LEU A 1 86 ? -30.078 -14.742 -9.181 1.00 37.03 86 LEU A N 1
ATOM 630 C CA . LEU A 1 86 ? -28.917 -13.910 -8.886 1.00 37.03 86 LEU A CA 1
ATOM 631 C C . LEU A 1 86 ? -29.183 -12.543 -9.509 1.00 37.03 86 LEU A C 1
ATOM 633 O O . LEU A 1 86 ? -29.025 -12.361 -10.717 1.00 37.03 86 LEU A O 1
ATOM 637 N N . VAL A 1 87 ? -29.587 -11.580 -8.687 1.00 36.44 87 VAL A N 1
ATOM 638 C CA . VAL A 1 87 ? -29.550 -10.181 -9.093 1.00 36.44 87 VAL A CA 1
ATOM 639 C C . VAL A 1 87 ? -28.082 -9.789 -9.026 1.00 36.44 87 VAL A C 1
ATOM 641 O O . VAL A 1 87 ? -27.550 -9.474 -7.968 1.00 36.44 87 VAL A O 1
ATOM 644 N N . SER A 1 88 ? -27.385 -9.936 -10.153 1.00 34.16 88 SER A N 1
ATOM 645 C CA . SER A 1 88 ? -26.055 -9.365 -10.306 1.00 34.16 88 SER A CA 1
ATOM 646 C C . SER A 1 88 ? -26.212 -7.860 -10.174 1.00 34.16 88 SER A C 1
ATOM 648 O O . SER A 1 88 ? -26.753 -7.220 -11.078 1.00 34.16 88 SER A O 1
ATOM 650 N N . ASP A 1 89 ? -25.787 -7.317 -9.035 1.00 31.62 89 ASP A N 1
ATOM 651 C CA . ASP A 1 89 ? -25.641 -5.882 -8.881 1.00 31.62 89 ASP A CA 1
ATOM 652 C C . ASP A 1 89 ? -24.781 -5.396 -10.051 1.00 31.62 89 ASP A C 1
ATOM 654 O O . ASP A 1 89 ? -23.655 -5.846 -10.286 1.00 31.62 89 ASP A O 1
ATOM 658 N N . SER A 1 90 ? -25.392 -4.548 -10.870 1.00 32.72 90 SER A N 1
ATOM 659 C CA . SER A 1 90 ? -24.728 -3.770 -11.900 1.00 32.72 90 SER A CA 1
ATOM 660 C C . SER A 1 90 ? -23.436 -3.197 -11.328 1.00 32.72 90 SER A C 1
ATOM 662 O O . SER A 1 90 ? -23.503 -2.548 -10.291 1.00 32.72 90 SER A O 1
ATOM 664 N N . ALA A 1 91 ? -22.311 -3.490 -12.000 1.00 33.09 91 ALA A N 1
ATOM 665 C CA . ALA A 1 91 ? -20.966 -2.942 -11.807 1.00 33.09 91 ALA A CA 1
ATOM 666 C C . ALA A 1 91 ? -20.838 -2.049 -10.564 1.00 33.09 91 ALA A C 1
ATOM 668 O O . ALA A 1 91 ? -21.237 -0.886 -10.613 1.00 33.09 91 ALA A O 1
ATOM 669 N N . GLY A 1 92 ? -20.311 -2.626 -9.476 1.00 32.06 92 GLY A N 1
ATOM 670 C CA . GLY A 1 92 ? -20.131 -1.958 -8.192 1.00 32.06 92 GLY A CA 1
ATOM 671 C C . GLY A 1 92 ? -19.635 -0.530 -8.376 1.00 32.06 92 GLY A C 1
ATOM 672 O O . GLY A 1 92 ? -18.551 -0.293 -8.904 1.00 32.06 92 GLY A O 1
ATOM 673 N N . GLU A 1 93 ? -20.474 0.418 -7.981 1.00 30.98 93 GLU A N 1
ATOM 674 C CA . GLU A 1 93 ? -20.105 1.818 -7.890 1.00 30.98 93 GLU A CA 1
ATOM 675 C C . GLU A 1 93 ? -19.014 1.897 -6.813 1.00 30.98 93 GLU A C 1
ATOM 677 O O . GLU A 1 93 ? -19.294 1.721 -5.626 1.00 30.98 93 GLU A O 1
ATOM 682 N N . GLU A 1 94 ? -17.748 2.046 -7.226 1.00 42.06 94 GLU A N 1
ATOM 683 C CA . GLU A 1 94 ? -16.637 2.256 -6.299 1.00 42.06 94 GLU A CA 1
ATOM 684 C C . GLU A 1 94 ? -17.020 3.380 -5.340 1.00 42.06 94 GLU A C 1
ATOM 686 O O . GLU A 1 94 ? -17.305 4.506 -5.755 1.00 42.06 94 GLU A O 1
ATOM 691 N N . ASN A 1 95 ? -17.048 3.078 -4.044 1.00 50.09 95 ASN A N 1
ATOM 692 C CA . ASN A 1 95 ? -17.403 4.077 -3.057 1.00 50.09 95 ASN A CA 1
ATOM 693 C C . ASN A 1 95 ? -16.365 5.215 -3.110 1.00 50.09 95 ASN A C 1
ATOM 695 O O . ASN A 1 95 ? -15.182 4.980 -2.828 1.00 50.09 95 ASN A O 1
ATOM 699 N N . PRO A 1 96 ? -16.768 6.454 -3.444 1.00 57.84 96 PRO A N 1
ATOM 700 C CA . PRO A 1 96 ? -15.844 7.514 -3.835 1.00 57.84 96 PRO A CA 1
ATOM 701 C C . PRO A 1 96 ? -14.823 7.885 -2.753 1.00 57.84 96 PRO A C 1
ATOM 703 O O . PRO A 1 96 ? -13.785 8.460 -3.075 1.00 57.84 96 PRO A O 1
ATOM 706 N N . MET A 1 97 ? -15.054 7.552 -1.476 1.00 63.25 97 MET A N 1
ATOM 707 C CA . MET A 1 97 ? -14.080 7.839 -0.417 1.00 63.25 97 MET A CA 1
ATOM 708 C C . MET A 1 97 ? -12.860 6.916 -0.431 1.00 63.25 97 MET A C 1
ATOM 710 O O . MET A 1 97 ? -11.761 7.399 -0.153 1.00 63.25 97 MET A O 1
ATOM 714 N N . HIS A 1 98 ? -13.013 5.642 -0.805 1.00 72.50 98 HIS A N 1
ATOM 715 C CA . HIS A 1 98 ? -11.901 4.682 -0.834 1.00 72.50 98 HIS A CA 1
ATOM 716 C C . HIS A 1 98 ? -10.909 4.963 -1.965 1.00 72.50 98 HIS A C 1
ATOM 718 O O . HIS A 1 98 ? -9.733 4.651 -1.825 1.00 72.50 98 HIS A O 1
ATOM 724 N N . THR A 1 99 ? -11.326 5.679 -3.012 1.00 78.75 99 THR A N 1
ATOM 725 C CA . THR A 1 99 ? -10.441 6.107 -4.114 1.00 78.75 99 THR A CA 1
ATOM 726 C C . THR A 1 99 ? -9.264 6.983 -3.651 1.00 78.75 99 THR A C 1
ATOM 728 O O . THR A 1 99 ? -8.234 7.061 -4.323 1.00 78.75 99 THR A O 1
ATOM 731 N N . ASN A 1 100 ? -9.387 7.621 -2.477 1.00 86.38 100 ASN A N 1
ATOM 732 C CA . ASN A 1 100 ? -8.341 8.439 -1.853 1.00 86.38 100 ASN A CA 1
ATOM 733 C C . ASN A 1 100 ? -7.398 7.637 -0.949 1.00 86.38 100 ASN A C 1
ATOM 735 O O . ASN A 1 100 ? -6.519 8.220 -0.309 1.00 86.38 100 ASN A O 1
ATOM 739 N N . PHE A 1 101 ? -7.591 6.326 -0.857 1.00 88.19 101 PHE A N 1
ATOM 740 C CA . PHE A 1 101 ? -6.780 5.434 -0.053 1.00 88.19 101 PHE A CA 1
ATOM 741 C C . PHE A 1 101 ? -6.224 4.309 -0.913 1.00 88.19 101 PHE A C 1
ATOM 743 O O . PHE A 1 101 ? -6.722 4.013 -1.996 1.00 88.19 101 PHE A O 1
ATOM 750 N N . VAL A 1 102 ? -5.156 3.701 -0.422 1.00 87.31 102 VAL A N 1
ATOM 751 C CA . VAL A 1 102 ? -4.677 2.418 -0.916 1.00 87.31 102 VAL A CA 1
ATOM 752 C C . VAL A 1 102 ? -4.853 1.424 0.208 1.00 87.31 102 VAL A C 1
ATOM 754 O O . VAL A 1 102 ? -4.323 1.615 1.306 1.00 87.31 102 VAL A O 1
ATOM 757 N N . SER A 1 103 ? -5.650 0.404 -0.068 1.00 89.25 103 SER A N 1
ATOM 758 C CA . SER A 1 103 ? -5.947 -0.662 0.871 1.00 89.25 103 SER A CA 1
ATOM 759 C C . SER A 1 103 ? -4.856 -1.720 0.811 1.00 89.25 103 SER A C 1
ATOM 761 O O . SER A 1 103 ? -4.458 -2.175 -0.258 1.00 89.25 103 SER A O 1
ATOM 763 N N . LEU A 1 104 ? -4.380 -2.111 1.985 1.00 89.56 104 LEU A N 1
ATOM 764 C CA . LEU A 1 104 ? -3.476 -3.227 2.205 1.00 89.56 104 LEU A CA 1
ATOM 765 C C . LEU A 1 104 ? -4.199 -4.222 3.109 1.00 89.56 104 LEU A C 1
ATOM 767 O O . LEU A 1 104 ? -4.126 -4.107 4.345 1.00 89.56 104 LEU A O 1
ATOM 771 N N . PRO A 1 105 ? -4.964 -5.153 2.516 1.00 89.56 105 PRO A N 1
ATOM 772 C CA . PRO A 1 105 ? -5.666 -6.156 3.289 1.00 89.56 105 PRO A CA 1
ATOM 773 C C . PRO A 1 105 ? -4.677 -7.041 4.032 1.00 89.56 105 PRO A C 1
ATOM 775 O O . PRO A 1 105 ? -3.542 -7.253 3.601 1.00 89.56 105 PRO A O 1
ATOM 778 N N . HIS A 1 106 ? -5.093 -7.521 5.199 1.00 91.25 106 HIS A N 1
ATOM 779 C CA . HIS A 1 106 ? -4.283 -8.397 6.042 1.00 91.25 106 HIS A CA 1
ATOM 780 C C . HIS A 1 106 ? -2.971 -7.747 6.507 1.00 91.25 106 HIS A C 1
ATOM 782 O O . HIS A 1 106 ? -2.023 -8.446 6.862 1.00 91.25 106 HIS A O 1
ATOM 788 N N . VAL A 1 107 ? -2.905 -6.412 6.537 1.00 93.00 107 VAL A N 1
ATOM 789 C CA . VAL A 1 107 ? -1.791 -5.645 7.111 1.00 93.00 107 VAL A CA 1
ATOM 790 C C . VAL A 1 107 ? -2.310 -4.780 8.254 1.00 93.00 107 VAL A C 1
ATOM 792 O O . VAL A 1 107 ? -3.287 -4.049 8.088 1.00 93.00 107 VAL A O 1
ATOM 795 N N . ASN A 1 108 ? -1.655 -4.839 9.413 1.00 94.81 108 ASN A N 1
ATOM 796 C CA . ASN A 1 108 ? -1.968 -4.029 10.588 1.00 94.81 108 ASN A CA 1
ATOM 797 C C . ASN A 1 108 ? -0.753 -3.192 10.980 1.00 94.81 108 ASN A C 1
ATOM 799 O O . ASN A 1 108 ? 0.196 -3.684 11.597 1.00 94.81 108 ASN A O 1
ATOM 803 N N . CYS A 1 109 ? -0.806 -1.908 10.639 1.00 94.81 109 CYS A N 1
ATOM 804 C CA . CYS A 1 109 ? 0.197 -0.939 11.050 1.00 94.81 109 CYS A CA 1
ATOM 805 C C . CYS A 1 109 ? -0.223 -0.229 12.350 1.00 94.81 109 CYS A C 1
ATOM 807 O O . CYS A 1 109 ? -1.268 0.429 12.433 1.00 94.81 109 CYS A O 1
ATOM 809 N N . TYR A 1 110 ? 0.611 -0.316 13.382 1.00 93.62 110 TYR A N 1
ATOM 810 C CA . TYR A 1 110 ? 0.366 0.307 14.687 1.00 93.62 110 TYR A CA 1
ATOM 811 C C . TYR A 1 110 ? 1.657 0.851 15.307 1.00 93.62 110 TYR A C 1
ATOM 813 O O . TYR A 1 110 ? 2.738 0.716 14.735 1.00 93.6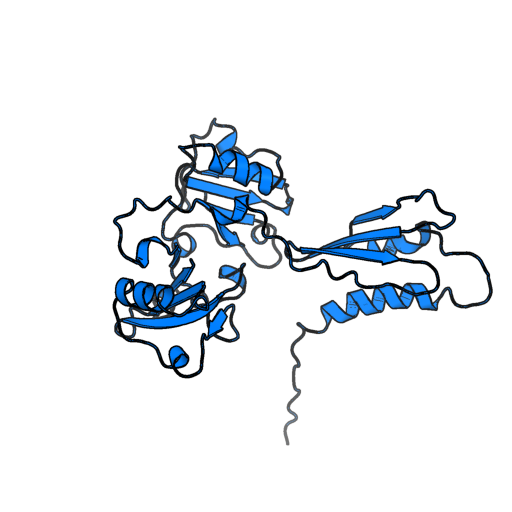2 110 TYR A O 1
ATOM 821 N N . ASP A 1 111 ? 1.553 1.514 16.461 1.00 92.06 111 ASP A N 1
ATOM 822 C CA . ASP A 1 111 ? 2.715 2.111 17.128 1.00 92.06 111 ASP A CA 1
ATOM 823 C C . ASP A 1 111 ? 3.798 1.063 17.410 1.00 92.06 111 ASP A C 1
ATOM 825 O O . ASP A 1 111 ? 3.569 0.071 18.100 1.00 92.06 111 ASP A O 1
ATOM 829 N N . GLY A 1 112 ? 4.995 1.299 16.867 1.00 90.81 112 GLY A N 1
ATOM 830 C CA . GLY A 1 112 ? 6.121 0.363 16.943 1.00 90.81 112 GLY A CA 1
ATOM 831 C C . GLY A 1 112 ? 6.140 -0.713 15.849 1.00 90.81 112 GLY A C 1
ATOM 832 O O . GLY A 1 112 ? 7.055 -1.535 15.834 1.00 90.81 112 GLY A O 1
ATOM 833 N N . ARG A 1 113 ? 5.165 -0.703 14.932 1.00 92.69 113 ARG A N 1
ATOM 834 C CA . ARG A 1 113 ? 5.039 -1.602 13.772 1.00 92.69 113 ARG A CA 1
ATOM 835 C C . ARG A 1 113 ? 4.548 -0.833 12.547 1.00 92.69 113 ARG A C 1
ATOM 837 O O . ARG A 1 113 ? 3.372 -0.891 12.187 1.00 92.69 113 ARG A O 1
ATOM 844 N N . GLY A 1 114 ? 5.447 -0.045 11.963 1.00 91.94 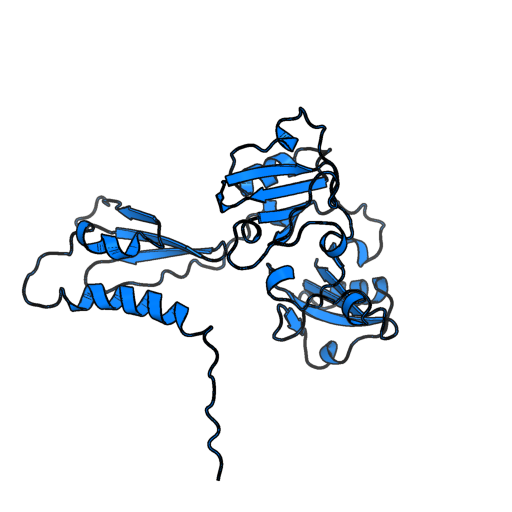114 GLY A N 1
ATOM 845 C CA . GLY A 1 114 ? 5.202 0.667 10.710 1.00 91.94 114 GLY A CA 1
ATOM 846 C C . GLY A 1 114 ? 4.145 1.778 10.771 1.00 91.94 114 GLY A C 1
ATOM 847 O O . GLY A 1 114 ? 3.687 2.220 9.723 1.00 91.94 114 GLY A O 1
ATOM 848 N N . ALA A 1 115 ? 3.734 2.260 11.949 1.00 93.88 115 ALA A N 1
ATOM 849 C CA . ALA A 1 115 ? 2.870 3.438 12.062 1.00 93.88 115 ALA A CA 1
ATOM 850 C C . ALA A 1 115 ? 3.138 4.283 13.315 1.00 93.88 115 ALA A C 1
ATOM 852 O O . ALA A 1 115 ? 3.799 3.856 14.265 1.00 93.88 115 ALA A O 1
ATOM 853 N N . HIS A 1 116 ? 2.577 5.495 13.295 1.00 93.75 116 HIS A N 1
ATOM 854 C CA . HIS A 1 116 ? 2.449 6.374 14.454 1.00 93.75 116 HIS A CA 1
ATOM 855 C C . HIS A 1 116 ? 0.987 6.756 14.683 1.00 93.75 116 HIS A C 1
ATOM 857 O O . HIS A 1 116 ? 0.225 6.995 13.743 1.00 93.75 116 HIS A O 1
ATOM 863 N N . SER A 1 117 ? 0.603 6.854 15.947 1.00 90.50 117 SER A N 1
ATOM 864 C CA . SER A 1 117 ? -0.733 7.222 16.398 1.00 90.50 117 SER A CA 1
ATOM 865 C C . SER A 1 117 ? -0.752 8.671 16.901 1.00 90.50 117 SER A C 1
ATOM 867 O O . SER A 1 117 ? 0.271 9.357 16.925 1.00 90.50 117 SER A O 1
ATOM 869 N N . TYR A 1 118 ? -1.921 9.168 17.308 1.00 84.25 118 TYR A N 1
ATOM 870 C CA . TYR A 1 118 ? -2.104 10.534 17.830 1.00 84.25 118 TYR A CA 1
ATOM 871 C C . TYR A 1 118 ? -1.679 10.691 19.304 1.00 84.25 118 TYR A C 1
ATOM 873 O O . TYR A 1 118 ? -1.939 11.716 19.929 1.00 84.25 118 TYR A O 1
ATOM 881 N N . GLY A 1 119 ? -1.016 9.676 19.864 1.00 77.56 119 GLY A N 1
ATOM 882 C CA . GLY A 1 119 ? -0.738 9.531 21.292 1.00 77.56 119 GLY A CA 1
ATOM 883 C C . GLY A 1 119 ? -1.691 8.537 21.960 1.00 77.56 119 GLY A C 1
ATOM 884 O O . GLY A 1 119 ? -2.814 8.329 21.500 1.00 77.56 119 GLY A O 1
ATOM 885 N N . MET A 1 120 ? -1.232 7.907 23.046 1.00 68.38 120 MET A N 1
ATOM 886 C CA . MET A 1 120 ? -1.915 6.770 23.689 1.00 68.38 120 MET A CA 1
ATOM 887 C C . MET A 1 120 ? -3.292 7.110 24.278 1.00 68.38 120 MET A C 1
ATOM 889 O O . MET A 1 120 ? -4.127 6.223 24.423 1.00 68.38 120 MET A O 1
ATOM 893 N N . GLU A 1 121 ? -3.546 8.379 24.607 1.00 76.06 121 GLU A N 1
ATOM 894 C CA . GLU A 1 121 ? -4.824 8.820 25.181 1.00 76.06 121 GLU A CA 1
ATOM 895 C C . GLU A 1 121 ? -5.853 9.268 24.137 1.00 76.06 121 GLU A C 1
ATOM 897 O O . GLU A 1 121 ? -7.036 9.381 24.462 1.00 76.06 121 GLU A O 1
ATOM 902 N N . ASP A 1 122 ? -5.437 9.488 22.887 1.00 84.50 122 ASP A N 1
ATOM 903 C CA . ASP A 1 122 ? -6.349 9.908 21.827 1.00 84.50 122 ASP A CA 1
ATOM 904 C C . ASP A 1 122 ? -7.267 8.739 21.433 1.00 84.50 122 ASP A C 1
ATOM 906 O O . ASP A 1 122 ? -6.817 7.623 21.155 1.00 84.50 122 ASP A O 1
ATOM 910 N N . TRP A 1 123 ? -8.577 8.988 21.416 1.00 77.69 123 TRP A N 1
ATOM 911 C CA . TRP A 1 123 ? -9.592 7.992 21.064 1.00 77.69 123 TRP A CA 1
ATOM 912 C C . TRP A 1 123 ? -9.386 7.429 19.650 1.00 77.69 123 TRP A C 1
ATOM 914 O O . TRP A 1 123 ? -9.690 6.263 19.403 1.00 77.69 123 TRP A O 1
ATOM 924 N N . LYS A 1 124 ? -8.786 8.213 18.746 1.00 82.19 124 LYS A N 1
ATOM 925 C CA . LYS A 1 124 ? -8.398 7.776 17.400 1.00 82.19 124 LYS A CA 1
ATOM 926 C C . LYS A 1 124 ? -7.335 6.679 17.427 1.00 82.19 124 LYS A C 1
ATOM 928 O O . LYS A 1 124 ? -7.337 5.818 16.551 1.00 82.19 124 LYS A O 1
ATOM 933 N N . SER A 1 125 ? -6.455 6.705 18.430 1.00 79.81 125 SER A N 1
ATOM 934 C CA . SER A 1 125 ? -5.403 5.708 18.657 1.00 79.81 125 SER A CA 1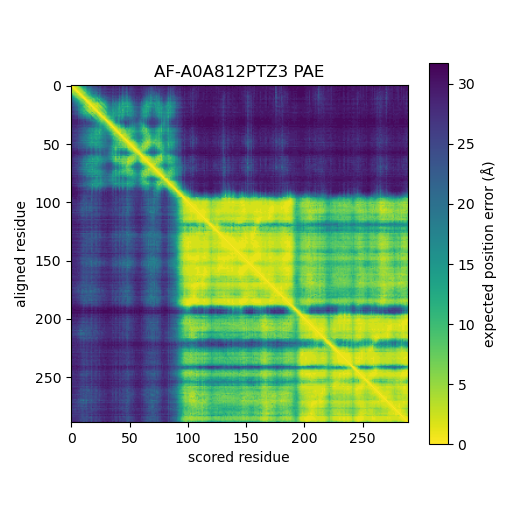
ATOM 935 C C . SER A 1 125 ? -5.929 4.466 19.379 1.00 79.81 125 SER A C 1
ATOM 937 O O . SER A 1 125 ? -5.499 3.360 19.060 1.00 79.81 125 SER A O 1
ATOM 939 N N . LYS A 1 126 ? -6.857 4.642 20.337 1.00 85.06 126 LYS A N 1
ATOM 940 C CA . LYS A 1 126 ? -7.489 3.549 21.113 1.00 85.06 126 LYS A CA 1
ATOM 941 C C . LYS A 1 126 ? -8.482 2.719 20.302 1.00 85.06 126 LYS A C 1
ATOM 943 O O . LYS A 1 126 ? -8.826 1.609 20.700 1.00 85.06 126 LYS A O 1
ATOM 948 N N . GLY A 1 127 ? -8.913 3.263 19.175 1.00 87.19 127 GLY A N 1
ATOM 949 C CA . GLY A 1 127 ? -9.897 2.659 18.311 1.00 87.19 127 GLY A CA 1
ATOM 950 C C . GLY A 1 127 ? -11.318 3.009 18.725 1.00 87.19 127 GLY A C 1
ATOM 951 O O . GLY A 1 127 ? -11.635 3.141 19.909 1.00 87.19 127 GLY A O 1
ATOM 952 N N . TYR A 1 128 ? -12.194 3.148 17.739 1.00 92.75 128 TYR A N 1
ATOM 953 C CA . TYR A 1 128 ? -13.602 3.458 17.958 1.00 92.75 128 TYR A CA 1
ATOM 954 C C . TYR A 1 128 ? -14.497 2.696 16.989 1.00 92.75 128 TYR A C 1
ATOM 956 O O . TYR A 1 128 ? -14.087 2.335 15.885 1.00 92.75 128 TYR A O 1
ATOM 964 N N . LYS A 1 129 ? -15.736 2.452 17.423 1.00 93.31 129 LYS A N 1
ATOM 965 C CA . LYS A 1 129 ? -16.744 1.761 16.620 1.00 93.31 129 LYS A CA 1
ATOM 966 C C . LYS A 1 129 ? -17.247 2.682 15.518 1.00 93.31 129 LYS A C 1
ATOM 968 O O . LYS A 1 129 ? -17.785 3.749 15.804 1.00 93.31 129 LYS A O 1
ATOM 973 N N . THR A 1 130 ? -17.087 2.251 14.277 1.00 93.38 130 THR A N 1
ATOM 974 C CA . THR A 1 130 ? -17.615 2.923 13.086 1.00 93.38 130 THR A CA 1
ATOM 975 C C . THR A 1 130 ? -17.615 1.937 11.916 1.00 93.38 130 THR A C 1
ATOM 977 O O . THR A 1 130 ? -17.067 0.837 12.025 1.00 93.38 130 THR A O 1
ATOM 980 N N . SER A 1 131 ? -18.238 2.299 10.799 1.00 92.56 131 SER A N 1
ATOM 981 C CA . SER A 1 131 ? -18.065 1.567 9.542 1.00 92.56 131 SER A CA 1
ATOM 982 C C . SER A 1 131 ? -16.710 1.896 8.911 1.00 92.56 131 SER A C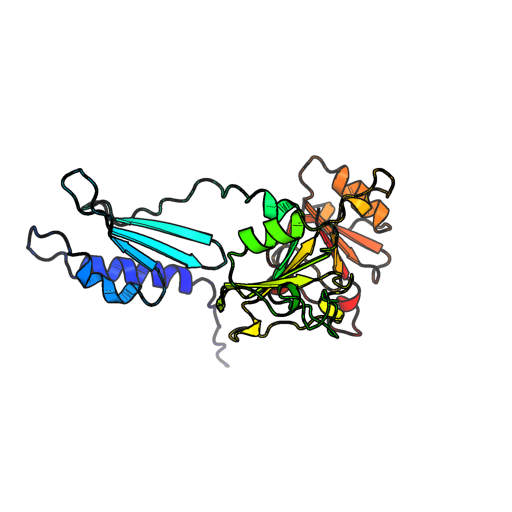 1
ATOM 984 O O . SER A 1 131 ? -16.116 2.931 9.217 1.00 92.56 131 SER A O 1
ATOM 986 N N . ASP A 1 132 ? -16.240 1.049 7.999 1.00 92.25 132 ASP A N 1
ATOM 987 C CA . ASP A 1 132 ? -15.023 1.311 7.221 1.00 92.25 132 ASP A CA 1
ATOM 988 C C . ASP A 1 132 ? -15.109 2.672 6.502 1.00 92.25 132 ASP A C 1
ATOM 990 O O . ASP A 1 132 ? -14.268 3.550 6.686 1.00 92.25 132 ASP A O 1
ATOM 994 N N . ASN A 1 133 ? -16.249 2.937 5.855 1.00 91.56 133 ASN A N 1
ATOM 995 C CA . ASN A 1 133 ? -16.550 4.232 5.238 1.00 91.56 133 ASN A CA 1
ATOM 996 C C . ASN A 1 133 ? -16.501 5.408 6.224 1.00 91.56 133 ASN A C 1
ATOM 998 O O . ASN A 1 133 ? -16.022 6.486 5.877 1.00 91.56 133 ASN A O 1
ATOM 1002 N N . GLY A 1 134 ? -17.005 5.225 7.448 1.00 93.62 134 GLY A N 1
ATOM 1003 C CA . GLY A 1 134 ? -16.928 6.254 8.483 1.00 93.62 134 GLY A CA 1
ATOM 1004 C C . GLY A 1 134 ? -15.480 6.534 8.888 1.00 93.62 134 GLY A C 1
ATOM 1005 O O . GLY A 1 134 ? -15.081 7.688 9.016 1.00 93.62 134 GLY A O 1
ATOM 1006 N N . CYS A 1 135 ? -14.665 5.485 8.998 1.00 94.69 135 CYS A N 1
ATOM 1007 C CA . CYS A 1 135 ? -13.234 5.598 9.266 1.00 94.69 135 CYS A CA 1
ATOM 1008 C C . CYS A 1 135 ? -12.498 6.353 8.144 1.00 94.69 135 CYS A C 1
ATOM 1010 O O . CYS A 1 135 ? -11.729 7.284 8.417 1.00 94.69 135 CYS A O 1
ATOM 1012 N N . ALA A 1 136 ? -12.785 5.998 6.885 1.00 93.81 136 ALA A N 1
ATOM 1013 C CA . ALA A 1 136 ? -12.253 6.652 5.693 1.00 93.81 136 ALA A CA 1
ATOM 1014 C C . ALA A 1 136 ? -12.617 8.138 5.655 1.00 93.81 136 ALA A C 1
ATOM 1016 O O . ALA A 1 136 ? -11.740 8.984 5.464 1.00 93.81 136 ALA A O 1
ATOM 1017 N N . HIS A 1 137 ? -13.888 8.460 5.901 1.00 92.81 137 HIS A N 1
ATOM 1018 C CA . HIS A 1 137 ? -14.390 9.828 5.960 1.00 92.81 137 HIS A CA 1
ATOM 1019 C C . HIS A 1 137 ? -13.659 10.659 7.013 1.00 92.81 137 HIS A C 1
ATOM 1021 O O . HIS A 1 137 ? -13.094 11.716 6.710 1.00 92.81 137 HIS A O 1
ATOM 1027 N N . ASP A 1 138 ? -13.593 10.151 8.241 1.00 92.75 138 ASP A N 1
ATOM 1028 C CA . ASP A 1 138 ? -12.983 10.870 9.354 1.00 92.75 138 ASP A CA 1
ATOM 1029 C C . ASP A 1 138 ? -11.476 11.063 9.143 1.00 92.75 138 ASP A C 1
ATOM 1031 O O . ASP A 1 138 ? -10.928 12.113 9.487 1.00 92.75 138 ASP A O 1
ATOM 1035 N N . CYS A 1 139 ? -10.788 10.084 8.548 1.00 93.38 139 CYS A N 1
ATOM 1036 C CA . CYS A 1 139 ? -9.372 10.213 8.213 1.00 93.38 139 CYS A CA 1
ATOM 1037 C C . CYS A 1 139 ? -9.143 11.163 7.028 1.00 93.38 139 CYS A C 1
ATOM 1039 O O . CYS A 1 139 ? -8.193 11.953 7.021 1.00 93.38 139 CYS A O 1
ATOM 1041 N N . TYR A 1 140 ? -10.011 11.142 6.016 1.00 91.62 140 TYR A N 1
ATOM 1042 C CA . TYR A 1 140 ? -9.890 12.014 4.852 1.00 91.62 140 TYR A CA 1
ATOM 1043 C C . TYR A 1 140 ? -9.974 13.493 5.249 1.00 91.62 140 TYR A C 1
ATOM 1045 O O . TYR A 1 140 ? -9.110 14.287 4.862 1.00 91.62 140 TYR A O 1
ATOM 1053 N N . HIS A 1 141 ? -10.933 13.846 6.106 1.00 89.50 141 HIS A N 1
ATOM 1054 C CA . HIS A 1 141 ? -11.131 15.220 6.577 1.00 89.50 141 HIS A CA 1
ATOM 1055 C C . HIS A 1 141 ? -10.184 15.646 7.709 1.00 89.50 141 HIS A C 1
ATOM 1057 O O . HIS A 1 141 ? -10.067 16.835 8.007 1.00 89.50 141 HIS A O 1
ATOM 1063 N N . ASN A 1 142 ? -9.451 14.707 8.308 1.00 89.44 142 ASN A N 1
ATOM 1064 C CA . ASN A 1 142 ? -8.409 14.995 9.284 1.00 89.44 142 ASN A CA 1
ATOM 1065 C C . ASN A 1 142 ? -7.061 15.229 8.574 1.00 89.44 142 ASN A C 1
ATOM 1067 O O . ASN A 1 142 ? -6.440 14.308 8.040 1.00 89.44 142 ASN A O 1
ATOM 1071 N N . SER A 1 143 ? -6.583 16.476 8.579 1.00 86.88 143 SER A N 1
ATOM 1072 C CA . SER A 1 143 ? -5.310 16.854 7.944 1.00 86.88 143 SER A CA 1
ATOM 1073 C C . SER A 1 143 ? -4.092 16.174 8.571 1.00 86.88 143 SER A C 1
ATOM 1075 O O . SER A 1 143 ? -3.084 15.995 7.895 1.00 86.88 143 SER A O 1
ATOM 1077 N N . GLY A 1 144 ? -4.186 15.762 9.836 1.00 90.25 144 GLY A N 1
ATOM 1078 C CA . GLY A 1 144 ? -3.134 15.015 10.512 1.00 90.25 144 GLY A CA 1
ATOM 1079 C C . GLY A 1 144 ? -3.190 13.511 10.267 1.00 90.25 144 GLY A C 1
ATOM 1080 O O . GLY A 1 144 ? -2.455 12.799 10.939 1.00 90.25 144 GLY A O 1
ATOM 1081 N N . CYS A 1 145 ? -4.112 12.989 9.448 1.00 92.88 145 CYS A N 1
ATOM 1082 C CA . CYS A 1 145 ? -4.281 11.547 9.232 1.00 92.88 145 CYS A CA 1
ATOM 1083 C C . CYS A 1 145 ? -3.488 11.088 8.013 1.00 92.88 145 CYS A C 1
ATOM 1085 O O . CYS A 1 145 ? -3.763 11.526 6.895 1.00 92.88 145 CYS A O 1
ATOM 1087 N N . GLY A 1 146 ? -2.513 10.209 8.241 1.00 91.56 146 GLY A N 1
ATOM 1088 C CA . GLY A 1 146 ? -1.747 9.531 7.194 1.00 91.56 146 GLY A CA 1
ATOM 1089 C C . GLY A 1 146 ? -2.442 8.272 6.668 1.00 91.56 146 GLY A C 1
ATOM 1090 O O . GLY A 1 146 ? -2.120 7.799 5.584 1.00 91.56 146 GLY A O 1
ATOM 1091 N N . GLY A 1 147 ? -3.416 7.751 7.413 1.00 94.06 147 GLY A N 1
ATOM 1092 C CA . GLY A 1 147 ? -4.219 6.587 7.055 1.00 94.06 147 GLY A CA 1
ATOM 1093 C C . GLY A 1 147 ? -4.879 5.979 8.287 1.00 94.06 147 GLY A C 1
ATOM 1094 O O . GLY A 1 147 ? -4.853 6.562 9.373 1.00 94.06 147 GLY A O 1
ATOM 1095 N N . TYR A 1 148 ? -5.478 4.809 8.139 1.00 95.56 148 TYR A N 1
ATOM 1096 C CA . TYR A 1 148 ? -6.171 4.128 9.226 1.00 95.56 148 TYR A CA 1
ATOM 1097 C C . TYR A 1 148 ? -6.065 2.611 9.098 1.00 95.56 148 TYR A C 1
ATOM 1099 O O . TYR A 1 148 ? -5.826 2.091 8.015 1.00 95.56 148 TYR A O 1
ATOM 1107 N N . VAL A 1 149 ? -6.256 1.903 10.208 1.00 95.88 149 VAL A N 1
ATOM 1108 C CA . VAL A 1 149 ? -6.460 0.452 10.219 1.00 95.88 149 VAL A CA 1
ATOM 1109 C C . VAL A 1 149 ? -7.907 0.180 10.591 1.00 95.88 149 VAL A C 1
ATOM 1111 O O . VAL A 1 149 ? -8.401 0.729 11.580 1.00 95.88 149 VAL A O 1
ATOM 1114 N N . TYR A 1 150 ? -8.579 -0.657 9.810 1.00 95.31 150 TYR A N 1
ATOM 1115 C CA . TYR A 1 150 ? -9.937 -1.099 10.087 1.00 95.31 150 TYR A CA 1
ATOM 1116 C C . TYR A 1 150 ? -9.955 -2.593 10.395 1.00 95.31 150 TYR A C 1
ATOM 1118 O O . TYR A 1 150 ? -9.387 -3.389 9.652 1.00 95.31 150 TYR A O 1
ATOM 1126 N N . PHE A 1 151 ? -10.584 -2.966 11.506 1.00 93.88 151 PHE A N 1
ATOM 1127 C CA . PHE A 1 151 ? -10.788 -4.353 11.919 1.00 93.88 151 PHE A CA 1
ATOM 1128 C C . PHE A 1 151 ? -12.236 -4.727 11.619 1.00 93.88 151 PHE A C 1
ATOM 1130 O O . PHE A 1 151 ? -13.129 -4.353 12.382 1.00 93.88 151 PHE A O 1
ATOM 1137 N N . PHE A 1 152 ? -12.471 -5.468 10.537 1.00 86.75 152 PHE A N 1
ATOM 1138 C CA . PHE A 1 152 ? -13.818 -5.786 10.053 1.00 86.75 152 PHE A CA 1
ATOM 1139 C C . PHE A 1 152 ? -14.605 -6.629 11.054 1.00 86.75 152 PHE A C 1
ATOM 1141 O O . PHE A 1 152 ? -15.725 -6.269 11.406 1.00 86.75 152 PHE A O 1
ATOM 1148 N N . ALA A 1 153 ? -13.987 -7.676 11.609 1.00 86.12 153 ALA A N 1
ATOM 1149 C CA . ALA A 1 153 ? -14.635 -8.553 12.588 1.00 86.12 153 ALA A CA 1
ATOM 1150 C C . ALA A 1 153 ? -15.114 -7.800 13.842 1.00 86.12 153 ALA A C 1
ATOM 1152 O O . ALA A 1 153 ? -16.091 -8.186 14.483 1.00 86.12 153 ALA A O 1
ATOM 1153 N N . GLN A 1 154 ? -14.437 -6.704 14.189 1.00 87.31 154 GLN A N 1
ATOM 1154 C CA . GLN A 1 154 ? -14.778 -5.887 15.346 1.00 87.31 154 GLN A CA 1
ATOM 1155 C C . GLN A 1 154 ? -15.517 -4.596 14.972 1.00 87.31 154 GLN A C 1
ATOM 1157 O O . GLN A 1 154 ? -16.013 -3.923 15.871 1.00 87.31 154 GLN A O 1
ATOM 1162 N N . GLY A 1 155 ? -15.587 -4.195 13.706 1.00 92.12 155 GLY A N 1
ATOM 1163 C CA . GLY A 1 155 ? -16.073 -2.872 13.304 1.00 92.12 155 GLY A CA 1
ATOM 1164 C C . GLY A 1 155 ? -15.327 -1.720 13.992 1.00 92.12 155 GLY A C 1
ATOM 1165 O O . GLY A 1 155 ? -15.953 -0.771 14.470 1.00 92.12 155 GLY A O 1
ATOM 1166 N N . MET A 1 156 ? -14.006 -1.852 14.149 1.00 94.56 156 MET A N 1
ATOM 1167 C CA . MET A 1 156 ? -13.164 -0.898 14.882 1.00 94.56 156 MET A CA 1
ATOM 1168 C C . MET A 1 156 ? -12.217 -0.162 13.935 1.00 94.56 156 MET A C 1
ATOM 1170 O O . MET A 1 156 ? -11.511 -0.781 13.145 1.00 94.56 156 MET A O 1
ATOM 1174 N N . CYS A 1 157 ? -12.173 1.161 14.067 1.00 95.50 157 CYS A N 1
ATOM 1175 C CA . CYS A 1 157 ? -11.313 2.062 13.305 1.00 95.50 157 CYS A CA 1
ATOM 1176 C C . CYS A 1 157 ? -10.189 2.614 14.173 1.00 95.50 157 CYS A C 1
ATOM 1178 O O . CYS A 1 157 ? -10.460 3.142 15.249 1.00 95.50 157 CYS A O 1
ATOM 1180 N N . PHE A 1 158 ? -8.956 2.581 13.670 1.00 95.69 158 PHE A N 1
ATOM 1181 C CA . PHE A 1 158 ? -7.774 3.135 14.323 1.00 95.69 158 PHE A CA 1
ATOM 1182 C C . PHE A 1 158 ? -7.060 4.095 13.368 1.00 95.69 158 PHE A C 1
ATOM 1184 O O . PHE A 1 158 ? -6.410 3.655 12.420 1.00 95.69 158 PHE A O 1
ATOM 1191 N N . GLN A 1 159 ? -7.150 5.408 13.593 1.00 95.06 159 GLN A N 1
ATOM 1192 C CA . GLN A 1 159 ? -6.453 6.368 12.727 1.00 95.06 159 GLN A CA 1
ATOM 1193 C C . GLN A 1 159 ? -4.974 6.482 13.101 1.00 95.06 159 GLN A C 1
ATOM 1195 O O . GLN A 1 159 ? -4.599 6.460 14.277 1.00 95.06 159 GLN A O 1
ATOM 1200 N N . ARG A 1 160 ? -4.137 6.673 12.083 1.00 94.81 160 ARG A N 1
ATOM 1201 C CA . ARG A 1 160 ? -2.689 6.833 12.194 1.00 94.81 160 ARG A CA 1
ATOM 1202 C C . ARG A 1 160 ? -2.272 8.196 11.660 1.00 94.81 160 ARG A C 1
ATOM 1204 O O . ARG A 1 160 ? -2.746 8.652 10.619 1.00 94.81 160 ARG A O 1
ATOM 1211 N N . THR A 1 161 ? -1.361 8.853 12.367 1.00 93.62 161 THR A N 1
ATOM 1212 C CA . THR A 1 161 ? -0.724 10.091 11.896 1.00 93.62 161 THR A CA 1
ATOM 1213 C C . THR A 1 161 ? 0.253 9.814 10.762 1.00 93.62 161 THR A C 1
ATOM 1215 O O . THR A 1 161 ? 0.436 10.644 9.875 1.00 93.62 161 THR A O 1
ATOM 1218 N N . TYR A 1 162 ? 0.843 8.621 10.765 1.00 92.31 162 TYR A N 1
ATOM 1219 C CA . TYR A 1 162 ? 1.805 8.157 9.781 1.00 92.31 162 TYR A CA 1
ATOM 1220 C C . TYR A 1 162 ? 1.698 6.643 9.617 1.00 92.31 162 TYR A C 1
ATOM 1222 O O . TYR A 1 162 ? 1.487 5.931 10.598 1.00 92.31 162 TYR A O 1
ATOM 1230 N N . ILE A 1 163 ? 1.887 6.173 8.387 1.00 92.31 163 ILE A N 1
ATOM 1231 C CA . ILE A 1 163 ? 2.090 4.767 8.043 1.00 92.31 163 ILE A CA 1
ATOM 1232 C C . ILE A 1 163 ? 3.365 4.702 7.202 1.00 92.31 163 ILE A C 1
ATOM 1234 O O . ILE A 1 163 ? 3.614 5.594 6.384 1.00 92.31 163 ILE A O 1
ATOM 1238 N N . SER A 1 164 ? 4.182 3.686 7.456 1.00 89.00 164 SER A N 1
ATOM 1239 C CA . SER A 1 164 ? 5.461 3.464 6.801 1.00 89.00 164 SER A CA 1
ATOM 1240 C C . SER A 1 164 ? 5.299 3.337 5.286 1.00 89.00 164 SER A C 1
ATOM 1242 O O . SER A 1 164 ? 4.303 2.770 4.834 1.00 89.00 164 SER A O 1
ATOM 1244 N N . PRO A 1 165 ? 6.259 3.843 4.490 1.00 81.62 165 PRO A N 1
ATOM 1245 C CA . PRO A 1 165 ? 6.314 3.558 3.062 1.00 81.62 165 PRO A CA 1
ATOM 1246 C C . PRO A 1 165 ? 6.632 2.084 2.761 1.00 81.62 165 PRO A C 1
ATOM 1248 O O . PRO A 1 165 ? 6.366 1.655 1.646 1.00 81.62 165 PRO A O 1
ATOM 1251 N N . ASP A 1 166 ? 7.143 1.309 3.731 1.00 85.00 166 ASP A N 1
ATOM 1252 C CA . ASP A 1 166 ? 7.294 -0.151 3.632 1.00 85.00 166 ASP A CA 1
ATOM 1253 C C . ASP A 1 166 ? 6.402 -0.887 4.650 1.00 85.00 166 ASP A C 1
ATOM 1255 O O . ASP A 1 166 ? 6.864 -1.417 5.666 1.00 85.00 166 ASP A O 1
ATOM 1259 N N . PRO A 1 167 ? 5.081 -0.913 4.415 1.00 84.38 167 PRO A N 1
ATOM 1260 C CA . PRO A 1 167 ? 4.153 -1.549 5.335 1.00 84.38 167 PRO A CA 1
ATOM 1261 C C . PRO A 1 167 ? 4.286 -3.079 5.344 1.00 84.38 167 PRO A C 1
ATOM 1263 O O . PRO A 1 167 ? 3.968 -3.703 6.351 1.00 84.38 167 PRO A O 1
ATOM 1266 N N . ILE A 1 168 ? 4.781 -3.703 4.271 1.00 84.31 168 ILE A N 1
ATOM 1267 C CA . ILE A 1 168 ? 4.949 -5.164 4.213 1.00 84.31 168 ILE A CA 1
ATOM 1268 C C . ILE A 1 168 ? 6.146 -5.619 5.056 1.00 84.31 168 ILE A C 1
ATOM 1270 O O . ILE A 1 168 ? 6.066 -6.666 5.702 1.00 84.31 168 ILE A O 1
ATOM 1274 N N . GLY A 1 169 ? 7.232 -4.842 5.084 1.00 85.25 169 GLY A N 1
ATOM 1275 C CA . GLY A 1 169 ? 8.404 -5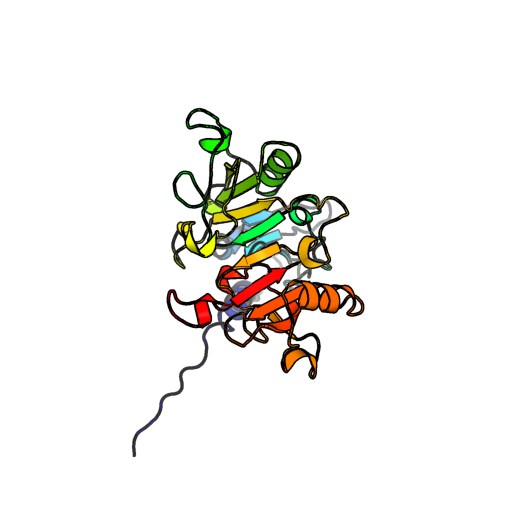.118 5.913 1.00 85.25 169 GLY A CA 1
ATOM 1276 C C . GLY A 1 169 ? 8.257 -4.706 7.382 1.00 85.25 169 GLY A C 1
ATOM 1277 O O . GLY A 1 169 ? 8.848 -5.349 8.253 1.00 85.25 169 GLY A O 1
ATOM 1278 N N . GLU A 1 170 ? 7.479 -3.660 7.685 1.00 90.00 170 GLU A N 1
ATOM 1279 C CA . GLU A 1 170 ? 7.446 -3.062 9.032 1.00 90.00 170 GLU A CA 1
ATOM 1280 C C . GLU A 1 170 ? 6.155 -3.292 9.830 1.00 90.00 170 GLU A C 1
ATOM 1282 O O . GLU A 1 170 ? 6.182 -3.234 11.068 1.00 90.00 170 GLU A O 1
ATOM 1287 N N . CYS A 1 171 ? 5.024 -3.523 9.163 1.00 93.56 171 CYS A N 1
ATOM 1288 C CA . CYS A 1 171 ? 3.750 -3.761 9.836 1.00 93.56 171 CYS A CA 1
ATOM 1289 C C . CYS A 1 171 ? 3.525 -5.249 10.125 1.00 93.56 171 CYS A C 1
ATOM 1291 O O . CYS A 1 171 ? 4.252 -6.131 9.669 1.00 93.56 171 CYS A O 1
ATOM 1293 N N . GLU A 1 172 ? 2.506 -5.550 10.928 1.00 94.00 172 GLU A N 1
ATOM 1294 C CA . GLU A 1 172 ? 2.120 -6.933 11.184 1.00 94.00 172 GLU A CA 1
ATOM 1295 C C . GLU A 1 172 ? 1.296 -7.489 10.018 1.00 94.00 172 GLU A C 1
ATOM 1297 O O . GLU A 1 172 ? 0.268 -6.920 9.650 1.00 94.00 172 GLU A O 1
ATOM 1302 N N . LEU A 1 173 ? 1.732 -8.623 9.464 1.00 91.12 173 LEU A N 1
ATOM 1303 C CA . LEU A 1 173 ? 0.966 -9.380 8.480 1.00 91.12 173 LEU A CA 1
ATOM 1304 C C . LEU A 1 173 ? 0.007 -10.350 9.175 1.00 91.12 173 LEU A C 1
ATOM 1306 O O . LEU A 1 173 ? 0.395 -11.099 10.074 1.00 91.12 173 LEU A O 1
ATOM 1310 N N . GLY A 1 174 ? -1.230 -10.367 8.698 1.00 88.69 174 GLY A N 1
ATOM 1311 C CA . GLY A 1 174 ? -2.262 -11.296 9.114 1.00 88.69 174 GLY A CA 1
ATOM 1312 C C . GLY A 1 174 ? -1.914 -12.749 8.808 1.00 88.69 174 GLY A C 1
ATOM 1313 O O . GLY A 1 174 ? -1.197 -13.058 7.853 1.00 88.69 174 GLY A O 1
ATOM 1314 N N . GLN A 1 175 ? -2.470 -13.661 9.603 1.00 87.19 175 GLN A N 1
ATOM 1315 C CA . GLN A 1 175 ? -2.381 -15.103 9.378 1.00 87.19 175 GLN A CA 1
ATOM 1316 C C . GLN A 1 175 ? -3.721 -15.638 8.883 1.00 87.19 175 GLN A C 1
ATOM 1318 O O . GLN A 1 175 ? -4.740 -15.443 9.547 1.00 87.19 175 GLN A O 1
ATOM 1323 N N . ILE A 1 176 ? -3.706 -16.335 7.742 1.00 82.62 176 ILE A N 1
ATOM 1324 C CA . ILE A 1 176 ? -4.900 -16.931 7.125 1.00 82.62 176 ILE A CA 1
ATOM 1325 C C . ILE A 1 176 ? -5.675 -17.752 8.159 1.00 82.62 176 ILE A C 1
ATOM 1327 O O . ILE A 1 176 ? -5.096 -18.558 8.886 1.00 82.62 176 ILE A O 1
ATOM 1331 N N . GLY A 1 177 ? -6.992 -17.544 8.212 1.00 82.38 177 GLY A N 1
ATOM 1332 C CA . GLY A 1 177 ? -7.890 -18.267 9.116 1.00 82.38 177 GLY A CA 1
ATOM 1333 C C . GLY A 1 177 ? -7.853 -17.801 10.575 1.00 82.38 177 GLY A C 1
ATOM 1334 O O . GLY A 1 177 ? -8.503 -18.411 11.420 1.00 82.38 177 GLY A O 1
ATOM 1335 N N . THR A 1 178 ? -7.122 -16.730 10.889 1.00 86.56 178 THR A N 1
ATOM 1336 C CA . THR A 1 178 ? -7.129 -16.103 12.218 1.00 86.56 178 THR A CA 1
ATOM 1337 C C . THR A 1 178 ? -7.777 -14.722 12.167 1.00 86.56 178 THR A C 1
ATOM 1339 O O . THR A 1 178 ? -7.982 -14.155 11.095 1.00 86.56 178 THR A O 1
ATOM 1342 N N . GLU A 1 179 ? -8.058 -14.138 13.333 1.00 81.44 179 GLU A N 1
ATOM 1343 C CA . GLU A 1 179 ? -8.575 -12.769 13.420 1.00 81.44 179 GLU A CA 1
ATOM 1344 C C . GLU A 1 179 ? -7.639 -11.742 12.766 1.00 81.44 179 GLU A C 1
ATOM 1346 O O . GLU A 1 179 ? -8.113 -10.755 12.202 1.00 81.44 179 GLU A O 1
ATOM 1351 N N . SER A 1 180 ? -6.323 -11.988 12.758 1.00 84.44 180 SER A N 1
ATOM 1352 C CA . SER A 1 180 ? -5.376 -11.083 12.106 1.00 84.44 180 SER A CA 1
ATOM 1353 C C . SER A 1 180 ? -5.511 -11.074 10.578 1.00 84.44 180 SER A C 1
ATOM 1355 O O . SER A 1 180 ? -4.993 -10.184 9.917 1.00 84.44 180 SER A O 1
ATOM 1357 N N . TRP A 1 181 ? -6.280 -11.996 9.991 1.00 86.69 181 TRP A N 1
ATOM 1358 C CA . TRP A 1 181 ? -6.688 -11.923 8.587 1.00 86.69 181 TRP A CA 1
ATOM 1359 C C . TRP A 1 181 ? -7.833 -10.930 8.342 1.00 86.69 181 TRP A C 1
ATOM 1361 O O . TRP A 1 181 ? -8.174 -10.655 7.203 1.00 86.69 181 TRP A O 1
ATOM 1371 N N . THR A 1 182 ? -8.456 -10.376 9.380 1.00 87.94 182 THR A N 1
ATOM 1372 C CA . THR A 1 182 ? -9.681 -9.563 9.240 1.00 87.94 182 THR A CA 1
ATOM 1373 C C . THR A 1 182 ? -9.453 -8.065 9.442 1.00 87.94 182 THR A C 1
ATOM 1375 O O . THR A 1 182 ? -10.408 -7.312 9.643 1.00 87.94 182 THR A O 1
ATOM 1378 N N . PHE A 1 183 ? -8.198 -7.613 9.388 1.00 91.25 183 PHE A N 1
ATOM 1379 C CA . PHE A 1 183 ? -7.859 -6.192 9.385 1.00 91.25 183 PHE A CA 1
ATOM 1380 C C . PHE A 1 183 ? -7.329 -5.723 8.032 1.00 91.25 183 PHE A C 1
ATOM 1382 O O . PHE A 1 183 ? -6.822 -6.506 7.231 1.00 91.25 183 PHE A O 1
ATOM 1389 N N . THR A 1 184 ? -7.440 -4.426 7.772 1.00 93.19 184 THR A N 1
ATOM 1390 C CA . THR A 1 184 ? -6.883 -3.770 6.585 1.00 93.19 184 THR A CA 1
ATOM 1391 C C . THR A 1 184 ? -6.277 -2.440 6.975 1.00 93.19 184 THR A C 1
ATOM 1393 O O . THR A 1 184 ? -6.892 -1.658 7.703 1.00 93.19 184 THR A O 1
ATOM 1396 N N . THR A 1 185 ? -5.080 -2.170 6.467 1.00 94.69 185 THR A N 1
ATOM 1397 C CA . THR A 1 185 ? -4.463 -0.850 6.565 1.00 94.69 185 THR A CA 1
ATOM 1398 C C . THR A 1 185 ? -4.785 -0.058 5.305 1.00 94.69 185 THR A C 1
ATOM 1400 O O . THR A 1 185 ? -4.451 -0.471 4.204 1.00 94.69 185 THR A O 1
ATOM 1403 N N . ASN A 1 186 ? -5.421 1.097 5.465 1.00 93.75 186 ASN A N 1
ATOM 1404 C CA . ASN A 1 186 ? -5.774 2.018 4.396 1.00 93.75 186 ASN A CA 1
ATOM 1405 C C . ASN A 1 186 ? -4.879 3.254 4.475 1.00 93.75 186 ASN A C 1
ATOM 1407 O O . ASN A 1 186 ? -4.981 4.064 5.402 1.00 93.75 186 ASN A O 1
ATOM 1411 N N . ILE A 1 187 ? -3.991 3.412 3.499 1.00 91.75 187 ILE A N 1
ATOM 1412 C CA . ILE A 1 187 ? -3.014 4.500 3.464 1.00 91.75 187 ILE A CA 1
ATOM 1413 C C . ILE A 1 187 ? -3.584 5.641 2.642 1.00 91.75 187 ILE A C 1
ATOM 1415 O O . ILE A 1 187 ? -4.010 5.445 1.508 1.00 91.75 187 ILE A O 1
ATOM 1419 N N . LYS A 1 188 ? -3.603 6.849 3.205 1.00 89.56 188 LYS A N 1
ATOM 1420 C CA . LYS A 1 188 ? -4.127 8.022 2.507 1.00 89.56 188 LYS A CA 1
ATOM 1421 C C . LYS A 1 188 ? -3.204 8.362 1.340 1.00 89.56 188 LYS A C 1
ATOM 1423 O O . LYS A 1 188 ? -2.025 8.662 1.553 1.00 89.56 188 LYS A O 1
ATOM 1428 N N . LYS A 1 189 ? -3.736 8.364 0.113 1.00 84.12 189 LYS A N 1
ATOM 1429 C CA . LYS A 1 189 ? -3.012 8.852 -1.064 1.00 84.12 189 LYS A CA 1
ATOM 1430 C C . LYS A 1 189 ? -2.614 10.302 -0.785 1.00 84.12 189 LYS A C 1
ATOM 1432 O O . LYS A 1 189 ? -3.448 11.140 -0.429 1.00 84.12 189 LYS A O 1
ATOM 1437 N N . LYS A 1 190 ? -1.323 10.618 -0.896 1.00 70.69 190 LYS A N 1
ATOM 1438 C CA . LYS A 1 190 ? -0.882 12.014 -0.805 1.00 70.69 190 LYS A CA 1
ATOM 1439 C C . LYS A 1 190 ? -1.468 12.735 -2.011 1.00 70.69 190 LYS A C 1
ATOM 1441 O O . LYS A 1 190 ? -1.260 12.290 -3.134 1.00 70.69 190 LYS A O 1
ATOM 1446 N N . SER A 1 191 ? -2.167 13.849 -1.798 1.00 53.31 191 SER A N 1
ATOM 1447 C CA . SER A 1 191 ? -2.490 14.751 -2.899 1.00 53.31 191 SER A CA 1
ATOM 1448 C C . SER A 1 191 ? -1.164 15.220 -3.484 1.00 53.31 191 SER A C 1
ATOM 1450 O O . SER A 1 191 ? -0.444 16.012 -2.875 1.00 53.31 191 SER A O 1
ATOM 1452 N N . THR A 1 192 ? -0.764 14.657 -4.621 1.00 46.66 192 THR A N 1
ATOM 1453 C CA . THR A 1 192 ? 0.492 15.042 -5.248 1.00 46.66 192 THR A CA 1
ATOM 1454 C C . THR A 1 192 ? 0.461 16.535 -5.525 1.00 46.66 192 THR A C 1
ATOM 1456 O O . THR A 1 192 ? -0.421 17.005 -6.253 1.00 46.66 192 THR A O 1
ATOM 1459 N N . PRO A 1 193 ? 1.425 17.310 -5.002 1.00 42.97 193 PRO A N 1
ATOM 1460 C CA . PRO A 1 193 ? 1.701 18.613 -5.566 1.00 42.97 193 PRO A CA 1
ATOM 1461 C C . PRO A 1 193 ? 2.030 18.382 -7.042 1.00 42.97 193 PRO A C 1
ATOM 1463 O O . PRO A 1 193 ? 2.889 17.554 -7.350 1.00 42.97 193 PRO A O 1
ATOM 1466 N N . ARG A 1 194 ? 1.334 19.078 -7.948 1.00 40.34 194 ARG A N 1
ATOM 1467 C CA . ARG A 1 194 ? 1.670 19.114 -9.380 1.00 40.34 194 ARG A CA 1
ATOM 1468 C C . ARG A 1 194 ? 3.152 19.499 -9.488 1.00 40.34 194 ARG A C 1
ATOM 1470 O O . ARG A 1 194 ? 3.481 20.660 -9.265 1.00 40.34 194 ARG A O 1
ATOM 1477 N N . GLY A 1 195 ? 4.046 18.537 -9.712 1.00 45.28 195 GLY A N 1
ATOM 1478 C CA . GLY A 1 195 ? 5.489 18.799 -9.696 1.00 45.28 195 GLY A CA 1
ATOM 1479 C C . GLY A 1 195 ? 6.404 17.653 -9.262 1.00 45.28 195 GLY A C 1
ATOM 1480 O O . GLY A 1 195 ? 7.613 17.794 -9.404 1.00 45.28 195 GLY A O 1
ATOM 1481 N N . ARG A 1 196 ? 5.886 16.523 -8.765 1.00 54.81 196 ARG A N 1
ATOM 1482 C CA . ARG A 1 196 ? 6.637 15.253 -8.830 1.00 54.81 196 ARG A CA 1
ATOM 1483 C C . ARG A 1 196 ? 6.306 14.589 -10.166 1.00 54.81 196 ARG A C 1
ATOM 1485 O O . ARG A 1 196 ? 5.193 14.786 -10.643 1.00 54.81 196 ARG A O 1
ATOM 1492 N N . GLY A 1 197 ? 7.280 13.924 -10.782 1.00 66.38 197 GLY A N 1
ATOM 1493 C CA . GLY A 1 197 ? 7.150 13.280 -12.092 1.00 66.38 197 GLY A CA 1
ATOM 1494 C C . GLY A 1 197 ? 6.017 12.249 -12.168 1.00 66.38 197 GLY A C 1
ATOM 1495 O O . GLY A 1 197 ? 5.197 12.130 -11.256 1.00 66.38 197 GLY A O 1
ATOM 1496 N N . ALA A 1 198 ? 5.958 11.497 -13.260 1.00 78.75 198 ALA A N 1
ATOM 1497 C CA . ALA A 1 198 ? 4.932 10.493 -13.510 1.00 78.75 198 ALA A CA 1
ATOM 1498 C C . ALA A 1 198 ? 4.770 9.487 -12.364 1.00 78.75 198 ALA A C 1
ATOM 1500 O O . ALA A 1 198 ? 3.654 9.033 -12.133 1.00 78.75 198 ALA A O 1
ATOM 1501 N N . LEU A 1 199 ? 5.828 9.187 -11.603 1.00 83.00 199 LEU A N 1
ATOM 1502 C CA . LEU A 1 199 ? 5.753 8.273 -10.461 1.00 83.00 199 LEU A CA 1
ATOM 1503 C C . LEU A 1 199 ? 4.855 8.782 -9.324 1.00 83.00 199 LEU A C 1
ATOM 1505 O O . LEU A 1 199 ? 4.310 7.994 -8.561 1.00 83.00 199 LEU A O 1
ATOM 1509 N N . GLY A 1 200 ? 4.657 10.099 -9.211 1.00 78.06 200 GLY A N 1
ATOM 1510 C CA . GLY A 1 200 ? 3.866 10.688 -8.132 1.00 78.06 200 GLY A CA 1
ATOM 1511 C C . GLY A 1 200 ? 2.399 10.249 -8.128 1.00 78.06 200 GLY A C 1
ATOM 1512 O O . GLY A 1 200 ? 1.779 10.254 -7.069 1.00 78.06 200 GLY A O 1
ATOM 1513 N N . SER A 1 201 ? 1.843 9.867 -9.281 1.00 79.38 201 SER A N 1
ATOM 1514 C CA . SER A 1 201 ? 0.463 9.380 -9.379 1.00 79.38 201 SER A CA 1
ATOM 1515 C C . SER A 1 201 ? 0.294 7.926 -8.950 1.00 79.38 201 SER A C 1
ATOM 1517 O O . SER A 1 201 ? -0.821 7.427 -9.017 1.00 79.38 201 SER A O 1
ATOM 1519 N N . PHE A 1 202 ? 1.366 7.251 -8.534 1.00 84.44 202 PHE A N 1
ATOM 1520 C CA . PHE A 1 202 ? 1.325 5.862 -8.112 1.00 84.44 202 PHE A CA 1
ATOM 1521 C C . PHE A 1 202 ? 1.615 5.727 -6.622 1.00 84.44 202 PHE A C 1
ATOM 1523 O O . PHE A 1 202 ? 2.390 6.475 -6.024 1.00 84.44 202 PHE A O 1
ATOM 1530 N N . PHE A 1 203 ? 0.989 4.724 -6.030 1.00 85.38 203 PHE A N 1
ATOM 1531 C CA . PHE A 1 203 ? 1.303 4.224 -4.713 1.00 85.38 203 PHE A CA 1
ATOM 1532 C C . PHE A 1 203 ? 2.174 2.979 -4.815 1.00 85.38 203 PHE A C 1
ATOM 1534 O O . PHE A 1 203 ? 1.870 2.065 -5.578 1.00 85.38 203 PHE A O 1
ATOM 1541 N N . GLU A 1 204 ? 3.234 2.939 -4.020 1.00 88.12 204 GLU A N 1
ATOM 1542 C CA . GLU A 1 204 ? 4.207 1.853 -4.021 1.00 88.12 204 GLU A CA 1
ATOM 1543 C C . GLU A 1 204 ? 3.806 0.784 -3.003 1.00 88.12 204 GLU A C 1
ATOM 1545 O O . GLU A 1 204 ? 3.611 1.072 -1.822 1.00 88.12 204 GLU A O 1
ATOM 1550 N N . ILE A 1 205 ? 3.708 -0.459 -3.457 1.00 88.56 205 ILE A N 1
ATOM 1551 C CA . ILE A 1 205 ? 3.528 -1.646 -2.627 1.00 88.56 205 ILE A CA 1
ATOM 1552 C C . ILE A 1 205 ? 4.830 -2.449 -2.730 1.00 88.56 205 ILE A C 1
ATOM 1554 O O . ILE A 1 205 ? 5.000 -3.243 -3.668 1.00 88.56 205 ILE A O 1
ATOM 1558 N N . PRO A 1 206 ? 5.794 -2.198 -1.829 1.00 88.50 206 PRO A N 1
ATOM 1559 C CA . PRO A 1 206 ? 7.084 -2.863 -1.876 1.00 88.50 206 PRO A CA 1
ATOM 1560 C C . PRO A 1 206 ? 6.936 -4.350 -1.572 1.00 88.50 206 PRO A C 1
ATOM 1562 O O . PRO A 1 206 ? 6.020 -4.782 -0.869 1.00 88.50 206 PRO A O 1
ATOM 1565 N N . HIS A 1 207 ? 7.862 -5.136 -2.113 1.00 90.38 207 HIS A N 1
ATOM 1566 C CA . HIS A 1 207 ? 7.962 -6.581 -1.900 1.00 90.38 207 HIS A CA 1
ATOM 1567 C C . HIS A 1 207 ? 6.757 -7.366 -2.423 1.00 90.38 207 HIS A C 1
ATOM 1569 O O . HIS A 1 207 ? 6.531 -8.502 -2.009 1.00 90.38 207 HIS A O 1
ATOM 1575 N N . VAL A 1 208 ? 5.980 -6.784 -3.335 1.00 91.56 208 VAL A N 1
ATOM 1576 C CA . VAL A 1 208 ? 4.814 -7.424 -3.941 1.00 91.56 208 VAL A CA 1
ATOM 1577 C C . VAL A 1 208 ? 4.956 -7.399 -5.454 1.00 91.56 208 VAL A C 1
ATOM 1579 O O . VAL A 1 208 ? 5.253 -6.362 -6.048 1.00 91.56 208 VAL A O 1
ATOM 1582 N N . ASN A 1 209 ? 4.725 -8.549 -6.081 1.00 92.00 209 ASN A N 1
ATOM 1583 C CA . ASN A 1 209 ? 4.709 -8.722 -7.526 1.00 92.00 209 ASN A CA 1
ATOM 1584 C C . ASN A 1 209 ? 3.345 -9.258 -7.974 1.00 92.00 209 ASN A C 1
ATOM 1586 O O . ASN A 1 209 ? 3.056 -10.452 -7.856 1.00 92.00 209 ASN A O 1
ATOM 1590 N N . CYS A 1 210 ? 2.513 -8.364 -8.502 1.00 91.56 210 CYS A N 1
ATOM 1591 C CA . CYS A 1 210 ? 1.259 -8.724 -9.153 1.00 91.56 210 CYS A CA 1
ATOM 1592 C C . CYS A 1 210 ? 1.514 -9.023 -10.634 1.00 91.56 210 CYS A C 1
ATOM 1594 O O . CYS A 1 210 ? 1.892 -8.132 -11.398 1.00 91.56 210 CYS A O 1
ATOM 1596 N N . TYR A 1 211 ? 1.304 -10.263 -11.071 1.00 89.44 211 TYR A N 1
ATOM 1597 C CA . TYR A 1 211 ? 1.491 -10.682 -12.466 1.00 89.44 211 TYR A CA 1
ATOM 1598 C C . TYR A 1 211 ? 0.321 -11.521 -12.959 1.00 89.44 211 TYR A C 1
ATOM 1600 O O . TYR A 1 211 ? -0.574 -11.868 -12.191 1.00 89.44 211 TYR A O 1
ATOM 1608 N N . ASN A 1 212 ? 0.314 -11.822 -14.258 1.00 87.38 212 ASN A N 1
ATOM 1609 C CA . ASN A 1 212 ? -0.767 -12.568 -14.880 1.00 87.38 212 ASN A CA 1
ATOM 1610 C C . ASN A 1 212 ? -1.028 -13.908 -14.171 1.00 87.38 212 ASN A C 1
ATOM 1612 O O . ASN A 1 212 ? -0.145 -14.761 -14.091 1.00 87.38 212 ASN A O 1
ATOM 1616 N N . GLY A 1 213 ? -2.248 -14.084 -13.661 1.00 85.06 213 GLY A N 1
ATOM 1617 C CA . GLY A 1 213 ? -2.646 -15.268 -12.890 1.00 85.06 213 GLY A CA 1
ATOM 1618 C C . GLY A 1 213 ? -2.280 -15.228 -11.401 1.00 85.06 213 GLY A C 1
ATOM 1619 O O . GLY A 1 213 ? -2.550 -16.195 -10.693 1.00 85.06 213 GLY A O 1
ATOM 1620 N N . ARG A 1 214 ? -1.699 -14.125 -10.912 1.00 89.38 214 ARG A N 1
ATOM 1621 C CA . ARG A 1 214 ? -1.373 -13.907 -9.496 1.00 89.38 214 ARG A CA 1
ATOM 1622 C C . ARG A 1 214 ? -1.617 -12.449 -9.092 1.00 89.38 214 ARG A C 1
ATOM 1624 O O . ARG A 1 214 ? -0.700 -11.628 -9.042 1.00 89.38 214 ARG A O 1
ATOM 1631 N N . GLY A 1 215 ? -2.893 -12.122 -8.885 1.00 88.19 215 GLY A N 1
ATOM 1632 C CA . GLY A 1 215 ? -3.350 -10.793 -8.468 1.00 88.19 215 GLY A CA 1
ATOM 1633 C C . GLY A 1 215 ? -3.083 -9.670 -9.480 1.00 88.19 215 GLY A C 1
ATOM 1634 O O . GLY A 1 215 ? -3.131 -8.498 -9.121 1.00 88.19 215 GLY A O 1
ATOM 1635 N N . GLY A 1 216 ? -2.793 -9.991 -10.744 1.00 88.56 216 GLY A N 1
ATOM 1636 C CA . GLY A 1 216 ? -2.636 -9.010 -11.814 1.00 88.56 216 GLY A CA 1
ATOM 1637 C C . GLY A 1 216 ? -2.951 -9.575 -13.196 1.00 88.56 216 GLY A C 1
ATOM 1638 O O . GLY A 1 216 ? -3.091 -10.785 -13.376 1.00 88.56 216 GLY A O 1
ATOM 1639 N N . SER A 1 217 ? -3.059 -8.690 -14.187 1.00 88.44 217 SER A N 1
ATOM 1640 C CA . SER A 1 217 ? -3.162 -9.056 -15.606 1.00 88.44 217 SER A CA 1
ATOM 1641 C C . SER A 1 217 ? -2.327 -8.130 -16.487 1.00 88.44 217 SER A C 1
ATOM 1643 O O . SER A 1 217 ? -2.194 -6.932 -16.220 1.00 88.44 217 SER A O 1
ATOM 1645 N N . ASP A 1 218 ? -1.739 -8.697 -17.536 1.00 82.56 218 ASP A N 1
ATOM 1646 C CA . ASP A 1 218 ? -0.873 -7.966 -18.460 1.00 82.56 218 ASP A CA 1
ATOM 1647 C C . ASP A 1 218 ? -1.693 -7.050 -19.383 1.00 82.56 218 ASP A C 1
ATOM 1649 O O . ASP A 1 218 ? -2.838 -7.344 -19.733 1.00 82.56 218 ASP A O 1
ATOM 1653 N N . GLN A 1 219 ? -1.090 -5.946 -19.830 1.00 72.44 219 GLN A N 1
ATOM 1654 C CA . GLN A 1 219 ? -1.714 -5.024 -20.791 1.00 72.44 219 GLN A CA 1
ATOM 1655 C C . GLN A 1 219 ? -1.667 -5.526 -22.254 1.00 72.44 219 GLN A C 1
ATOM 1657 O O . GLN A 1 219 ? -2.295 -4.930 -23.129 1.00 72.44 219 GLN A O 1
ATOM 1662 N N . GLY A 1 220 ? -0.981 -6.646 -22.518 1.00 64.88 220 GLY A N 1
ATOM 1663 C CA . GLY A 1 220 ? -0.813 -7.244 -23.846 1.00 64.88 220 GLY A CA 1
ATOM 1664 C C . GLY A 1 220 ? 0.472 -8.077 -23.968 1.00 64.88 220 GLY A C 1
ATOM 1665 O O . GLY A 1 220 ? 1.279 -8.138 -23.043 1.00 64.88 220 GLY A O 1
ATOM 1666 N N . VAL A 1 221 ? 0.661 -8.726 -25.126 1.00 56.75 221 VAL A N 1
ATOM 1667 C CA . VAL A 1 221 ? 1.755 -9.695 -25.387 1.00 56.75 221 VAL A CA 1
ATOM 1668 C C . VAL A 1 221 ? 3.143 -9.037 -25.470 1.00 56.75 221 VAL A C 1
ATOM 1670 O O . VAL A 1 221 ? 4.158 -9.680 -25.214 1.00 56.75 221 VAL A O 1
ATOM 1673 N N . GLU A 1 222 ? 3.213 -7.751 -25.824 1.00 53.44 222 GLU A N 1
ATOM 1674 C CA . GLU A 1 222 ? 4.482 -7.007 -25.848 1.00 53.44 222 GLU A CA 1
ATOM 1675 C C . GLU A 1 222 ? 4.866 -6.495 -24.450 1.00 53.44 222 GLU A C 1
ATOM 1677 O O . GLU A 1 222 ? 6.044 -6.496 -24.097 1.00 53.44 222 GLU A O 1
ATOM 1682 N N . GLN A 1 223 ? 3.890 -6.155 -23.595 1.00 58.53 223 GLN A N 1
ATOM 1683 C CA . GLN A 1 223 ? 4.151 -5.712 -22.218 1.00 58.53 223 GLN A CA 1
ATOM 1684 C C . GLN A 1 223 ? 4.507 -6.860 -21.256 1.00 58.53 223 GLN A C 1
ATOM 1686 O O . GLN A 1 223 ? 5.054 -6.601 -20.183 1.00 58.53 223 GLN A O 1
ATOM 1691 N N . SER A 1 224 ? 4.282 -8.123 -21.642 1.00 58.91 224 SER A N 1
ATOM 1692 C CA . SER A 1 224 ? 4.756 -9.293 -20.888 1.00 58.91 224 SER A CA 1
ATOM 1693 C C . SER A 1 224 ? 6.268 -9.541 -21.018 1.00 58.91 224 SER A C 1
ATOM 1695 O O . SER A 1 224 ? 6.815 -10.344 -20.269 1.00 58.91 224 SER A O 1
ATOM 1697 N N . GLN A 1 225 ? 6.962 -8.866 -21.948 1.00 66.00 225 GLN A N 1
ATOM 1698 C CA . GLN A 1 225 ? 8.417 -9.016 -22.135 1.00 66.00 225 GLN A CA 1
ATOM 1699 C C . GLN A 1 225 ? 9.262 -8.091 -21.243 1.00 66.00 225 GLN A C 1
ATOM 1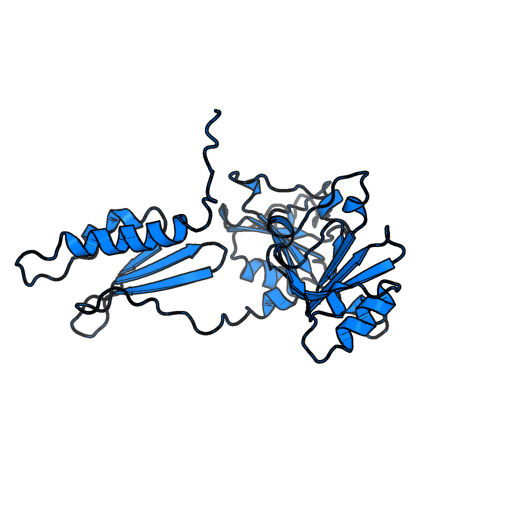701 O O . GLN A 1 225 ? 10.468 -8.298 -21.125 1.00 66.00 225 GLN A O 1
ATOM 1706 N N . GLY A 1 226 ? 8.630 -7.123 -20.575 1.00 75.38 226 GLY A N 1
ATOM 1707 C CA . GLY A 1 226 ? 9.298 -6.174 -19.691 1.00 75.38 226 GLY A CA 1
ATOM 1708 C C . GLY A 1 226 ? 9.965 -5.019 -20.444 1.00 75.38 226 GLY A C 1
ATOM 1709 O O . GLY A 1 226 ? 10.740 -5.208 -21.378 1.00 75.38 226 GLY A O 1
ATOM 1710 N N . ILE A 1 227 ? 9.681 -3.792 -20.013 1.00 84.62 227 ILE A N 1
ATOM 1711 C CA . ILE A 1 227 ? 10.313 -2.566 -20.509 1.00 84.62 227 ILE A CA 1
ATOM 1712 C C . ILE A 1 227 ? 11.457 -2.222 -19.562 1.00 84.62 227 ILE A C 1
ATOM 1714 O O . ILE A 1 227 ? 11.254 -2.144 -18.354 1.00 84.62 227 ILE A O 1
ATOM 1718 N N . LYS A 1 228 ? 12.665 -2.010 -20.084 1.00 87.31 228 LYS A N 1
ATOM 1719 C CA . LYS A 1 228 ? 13.799 -1.595 -19.254 1.00 87.31 228 LYS A CA 1
ATOM 1720 C C . LYS A 1 228 ? 13.749 -0.090 -18.990 1.00 87.31 228 LYS A C 1
ATOM 1722 O O . LYS A 1 228 ? 13.718 0.686 -19.941 1.00 87.31 228 LYS A O 1
ATOM 1727 N N . GLY A 1 229 ? 13.813 0.314 -17.727 1.00 85.62 229 GLY A N 1
ATOM 1728 C CA . GLY A 1 229 ? 13.785 1.714 -17.321 1.00 85.62 229 GLY A CA 1
ATOM 1729 C C . GLY A 1 229 ? 13.886 1.923 -15.810 1.00 85.62 229 GLY A C 1
ATOM 1730 O O . GLY A 1 229 ? 13.880 0.994 -15.001 1.00 85.62 229 GLY A O 1
ATOM 1731 N N . SER A 1 230 ? 14.005 3.186 -15.423 1.00 89.94 230 SER A N 1
ATOM 1732 C CA . SER A 1 230 ? 13.766 3.611 -14.044 1.00 89.94 230 SER A CA 1
ATOM 1733 C C . SER A 1 230 ? 12.274 3.537 -13.703 1.00 89.94 230 SER A C 1
ATOM 1735 O O . SER A 1 230 ? 11.431 3.470 -14.591 1.00 89.94 230 SER A O 1
ATOM 1737 N N . GLU A 1 231 ? 11.928 3.592 -12.419 1.00 89.38 231 GLU A N 1
ATOM 1738 C CA . GLU A 1 231 ? 10.530 3.657 -11.958 1.00 89.38 231 GLU A CA 1
ATOM 1739 C C . GLU A 1 231 ? 9.757 4.804 -12.630 1.00 89.38 231 GLU A C 1
ATOM 1741 O O . GLU A 1 231 ? 8.618 4.633 -13.057 1.00 89.38 231 GLU A O 1
ATOM 1746 N N . GLU A 1 232 ? 10.416 5.952 -12.805 1.00 89.62 232 GLU A N 1
ATOM 1747 C CA . GLU A 1 232 ? 9.866 7.121 -13.488 1.00 89.62 232 GLU A CA 1
ATOM 1748 C C . GLU A 1 232 ? 9.601 6.842 -14.974 1.00 89.62 232 GLU A C 1
ATOM 1750 O O . GLU A 1 232 ? 8.552 7.220 -15.496 1.00 89.62 232 GLU A O 1
ATOM 1755 N N . ASP A 1 233 ? 10.500 6.134 -15.663 1.00 88.69 233 ASP A N 1
ATOM 1756 C CA . ASP A 1 233 ? 10.256 5.714 -17.046 1.00 88.69 233 ASP A CA 1
ATOM 1757 C C . ASP A 1 233 ? 9.025 4.805 -17.113 1.00 88.69 233 ASP A C 1
ATOM 1759 O O . ASP A 1 233 ? 8.187 4.951 -18.000 1.00 88.69 233 ASP A O 1
ATOM 1763 N N . CYS A 1 234 ? 8.873 3.894 -16.156 1.00 89.69 234 CYS A N 1
ATOM 1764 C CA . CYS A 1 234 ? 7.774 2.933 -16.124 1.00 89.69 234 CYS A CA 1
ATOM 1765 C C . CYS A 1 234 ? 6.429 3.595 -15.825 1.00 89.69 234 CYS A C 1
ATOM 1767 O O . CYS A 1 234 ? 5.440 3.309 -16.503 1.00 89.69 234 CYS A O 1
ATOM 1769 N N . ALA A 1 235 ? 6.412 4.552 -14.900 1.00 89.31 235 ALA A N 1
ATOM 1770 C CA . ALA A 1 235 ? 5.249 5.384 -14.638 1.00 89.31 235 ALA A CA 1
ATOM 1771 C C . ALA A 1 235 ? 4.860 6.223 -15.865 1.00 89.31 235 ALA A C 1
ATOM 1773 O O . ALA A 1 235 ? 3.678 6.313 -16.194 1.00 89.31 235 ALA A O 1
ATOM 1774 N N . ASN A 1 236 ? 5.836 6.783 -16.593 1.00 87.81 236 ASN A N 1
ATOM 1775 C CA . ASN A 1 236 ? 5.576 7.498 -17.847 1.00 87.81 236 ASN A CA 1
ATOM 1776 C C . ASN A 1 236 ? 4.936 6.580 -18.897 1.00 87.81 236 ASN A C 1
ATOM 1778 O O . ASN A 1 236 ? 3.923 6.950 -19.489 1.00 87.81 236 ASN A O 1
ATOM 1782 N N . HIS A 1 237 ? 5.468 5.369 -19.090 1.00 87.56 237 HIS A N 1
ATOM 1783 C CA . HIS A 1 237 ? 4.878 4.399 -20.017 1.00 87.56 237 HIS A CA 1
ATOM 1784 C C . HIS A 1 237 ? 3.456 4.003 -19.605 1.00 87.56 237 HIS A C 1
ATOM 1786 O O . HIS A 1 237 ? 2.578 3.958 -20.461 1.00 87.56 237 HIS A O 1
ATOM 1792 N N . CYS A 1 238 ? 3.209 3.768 -18.313 1.00 87.50 238 CYS A N 1
ATOM 1793 C CA . CYS A 1 238 ? 1.877 3.433 -17.808 1.00 87.50 238 CYS A CA 1
ATOM 1794 C C . CYS A 1 238 ? 0.879 4.582 -18.036 1.00 87.50 238 CYS A C 1
ATOM 1796 O O . CYS A 1 238 ? -0.187 4.367 -18.606 1.00 87.50 238 CYS A O 1
ATOM 1798 N N . ASN A 1 239 ? 1.260 5.820 -17.701 1.00 85.69 239 ASN A N 1
ATOM 1799 C CA . ASN A 1 239 ? 0.423 7.011 -17.891 1.00 85.69 239 ASN A CA 1
ATOM 1800 C C . ASN A 1 239 ? 0.122 7.313 -19.369 1.00 85.69 239 ASN A C 1
ATOM 1802 O O . ASN A 1 239 ? -0.928 7.872 -19.682 1.00 85.69 239 ASN A O 1
ATOM 1806 N N . MET A 1 240 ? 1.037 6.968 -20.281 1.00 80.81 240 MET A N 1
ATOM 1807 C CA . MET A 1 240 ? 0.864 7.161 -21.725 1.00 80.81 240 MET A CA 1
ATOM 1808 C C . MET A 1 240 ? 0.105 6.018 -22.412 1.00 80.81 240 MET A C 1
ATOM 1810 O O . MET A 1 240 ? -0.316 6.180 -23.556 1.00 80.81 240 MET A O 1
ATOM 1814 N N . ALA A 1 241 ? -0.069 4.867 -21.761 1.00 74.31 241 ALA A N 1
ATOM 1815 C CA . ALA A 1 241 ? -0.686 3.694 -22.366 1.00 74.31 241 ALA A CA 1
ATOM 1816 C C . ALA A 1 241 ? -2.226 3.776 -22.321 1.00 74.31 241 ALA A C 1
ATOM 1818 O O . ALA A 1 241 ? -2.855 3.159 -21.463 1.00 74.31 241 ALA A O 1
ATOM 1819 N N . ASP A 1 242 ? -2.811 4.558 -23.240 1.00 58.81 242 ASP A N 1
ATOM 1820 C CA . ASP A 1 242 ? -4.241 4.679 -23.605 1.00 58.81 242 ASP A CA 1
ATOM 1821 C C . ASP A 1 242 ? -5.256 4.025 -22.637 1.00 58.81 242 ASP A C 1
ATOM 1823 O O . ASP A 1 242 ? -5.948 3.061 -22.974 1.00 58.81 242 ASP A O 1
ATOM 1827 N N . ALA A 1 243 ? -5.352 4.578 -21.420 1.00 58.88 243 ALA A N 1
ATOM 1828 C CA . ALA A 1 243 ? -6.325 4.253 -20.364 1.00 58.88 243 ALA A CA 1
ATOM 1829 C C . ALA A 1 243 ? -6.390 2.785 -19.893 1.00 58.88 243 ALA A C 1
ATOM 1831 O O . ALA A 1 243 ? -7.291 2.421 -19.138 1.00 58.88 243 ALA A O 1
ATOM 1832 N N . ALA A 1 244 ? -5.453 1.935 -20.309 1.00 73.25 244 ALA A N 1
ATOM 1833 C CA . ALA A 1 244 ? -5.476 0.509 -20.001 1.00 73.25 244 ALA A CA 1
ATOM 1834 C C . ALA A 1 244 ? -4.378 0.084 -19.023 1.00 73.25 244 ALA A C 1
ATOM 1836 O O . ALA A 1 244 ? -4.205 -1.114 -18.858 1.00 73.25 244 ALA A O 1
ATOM 1837 N N . CYS A 1 245 ? -3.630 1.010 -18.417 1.00 85.00 245 CYS A N 1
ATOM 1838 C CA . CYS A 1 245 ? -2.642 0.696 -17.388 1.00 85.00 245 CYS A CA 1
ATOM 1839 C C . CYS A 1 245 ? -3.123 1.218 -16.031 1.00 85.00 245 CYS A C 1
ATOM 1841 O O . CYS A 1 245 ? -3.309 2.420 -15.863 1.00 85.00 245 CYS A O 1
ATOM 1843 N N . SER A 1 246 ? -3.329 0.308 -15.081 1.00 86.94 246 SER A N 1
ATOM 1844 C CA . SER A 1 246 ? -3.739 0.627 -13.702 1.00 86.94 246 SER A CA 1
ATOM 1845 C C . SER A 1 246 ? -2.604 0.435 -12.699 1.00 86.94 246 SER A C 1
ATOM 1847 O O . SER A 1 246 ? -2.681 0.896 -11.563 1.00 86.94 246 SER A O 1
ATOM 1849 N N . ALA A 1 247 ? -1.546 -0.268 -13.102 1.00 89.75 247 ALA A N 1
ATOM 1850 C CA . ALA A 1 247 ? -0.376 -0.493 -12.274 1.00 89.75 247 ALA A CA 1
ATOM 1851 C C . ALA A 1 247 ? 0.830 -0.912 -13.120 1.00 89.75 247 ALA A C 1
ATOM 1853 O O . ALA A 1 247 ? 0.699 -1.279 -14.287 1.00 89.75 247 ALA A O 1
ATOM 1854 N N . PHE A 1 248 ? 2.012 -0.938 -12.518 1.00 91.94 248 PHE A N 1
ATOM 1855 C CA . PHE A 1 248 ? 3.176 -1.615 -13.083 1.00 91.94 248 PHE A CA 1
ATOM 1856 C C . PHE A 1 248 ? 4.008 -2.270 -11.982 1.00 91.94 248 PHE A C 1
ATOM 1858 O O . PHE A 1 248 ? 4.019 -1.811 -10.845 1.00 91.94 248 PHE A O 1
ATOM 1865 N N . VAL A 1 249 ? 4.721 -3.345 -12.312 1.00 92.50 249 VAL A N 1
ATOM 1866 C CA . VAL A 1 249 ? 5.706 -3.956 -11.406 1.00 92.50 249 VAL A CA 1
ATOM 1867 C C . VAL A 1 249 ? 7.097 -3.549 -11.855 1.00 92.50 249 VAL A C 1
ATOM 1869 O O . VAL A 1 249 ? 7.446 -3.825 -13.000 1.00 92.50 249 VAL A O 1
ATOM 1872 N N . HIS A 1 250 ? 7.887 -2.931 -10.975 1.00 92.81 250 HIS A N 1
ATOM 1873 C CA . HIS A 1 250 ? 9.310 -2.653 -11.199 1.00 92.81 250 HIS A CA 1
ATOM 1874 C C . HIS A 1 250 ? 10.162 -3.710 -10.501 1.00 92.81 250 HIS A C 1
ATOM 1876 O O . HIS A 1 250 ? 9.929 -4.054 -9.342 1.00 92.81 250 HIS A O 1
ATOM 1882 N N . MET A 1 251 ? 11.155 -4.228 -11.215 1.00 90.06 251 MET A N 1
ATOM 1883 C CA . MET A 1 251 ? 12.121 -5.194 -10.712 1.00 90.06 251 MET A CA 1
ATOM 1884 C C . MET A 1 251 ? 13.526 -4.601 -10.773 1.00 90.06 251 MET A C 1
ATOM 1886 O O . MET A 1 251 ? 14.239 -4.708 -11.781 1.00 90.06 251 MET A O 1
ATOM 1890 N N . SER A 1 252 ? 13.952 -4.008 -9.660 1.00 84.12 252 SER A N 1
ATOM 1891 C CA . SER A 1 252 ? 15.281 -3.401 -9.531 1.00 84.12 252 SER A CA 1
ATOM 1892 C C . SER A 1 252 ? 16.410 -4.429 -9.710 1.00 84.12 252 SER A C 1
ATOM 1894 O O . SER A 1 252 ? 17.409 -4.141 -10.374 1.00 84.12 252 SER A O 1
ATOM 1896 N N . ALA A 1 253 ? 16.207 -5.664 -9.232 1.00 81.94 253 ALA A N 1
ATOM 1897 C CA . ALA A 1 253 ? 17.158 -6.775 -9.350 1.00 81.94 253 ALA A CA 1
ATOM 1898 C C . ALA A 1 253 ? 17.487 -7.169 -10.801 1.00 81.94 253 ALA A C 1
ATOM 1900 O O . ALA A 1 253 ? 18.607 -7.586 -11.092 1.00 81.94 253 ALA A O 1
ATOM 1901 N N . HIS A 1 254 ? 16.545 -6.987 -11.731 1.00 79.31 254 HIS A N 1
ATOM 1902 C CA . HIS A 1 254 ? 16.709 -7.349 -13.143 1.00 79.31 254 HIS A CA 1
ATOM 1903 C C . HIS A 1 254 ? 17.170 -6.165 -14.009 1.00 79.31 254 HIS A C 1
ATOM 1905 O O . HIS A 1 254 ? 16.896 -6.100 -15.206 1.00 79.31 254 HIS A O 1
ATOM 1911 N N . GLY A 1 255 ? 17.885 -5.206 -13.413 1.00 78.56 255 GLY A N 1
ATOM 1912 C CA . GLY A 1 255 ? 18.389 -4.030 -14.121 1.00 78.56 255 GLY A CA 1
ATOM 1913 C C . GLY A 1 255 ? 17.297 -3.021 -14.482 1.00 78.56 255 GLY A C 1
ATOM 1914 O O . GLY A 1 255 ? 17.453 -2.317 -15.483 1.00 78.56 255 GLY A O 1
ATOM 1915 N N . GLY A 1 256 ? 16.221 -2.974 -13.685 1.00 84.94 256 GLY A N 1
ATOM 1916 C CA . GLY A 1 256 ? 15.090 -2.062 -13.856 1.00 84.94 256 GLY A CA 1
ATOM 1917 C C . GLY A 1 256 ? 14.120 -2.518 -14.940 1.00 84.94 256 GLY A C 1
ATOM 1918 O O . GLY A 1 256 ? 13.822 -1.758 -15.852 1.00 84.94 256 GLY A O 1
ATOM 1919 N N . LEU A 1 257 ? 13.675 -3.775 -14.904 1.00 89.25 257 LEU A N 1
ATOM 1920 C CA . LEU A 1 257 ? 12.599 -4.222 -15.794 1.00 89.25 257 LEU A CA 1
ATOM 1921 C C . LEU A 1 257 ? 11.241 -3.851 -15.207 1.00 89.25 257 LEU A C 1
ATOM 1923 O O . LEU A 1 257 ? 11.019 -4.007 -14.008 1.00 89.25 257 LEU A O 1
ATOM 1927 N N . CYS A 1 258 ? 10.332 -3.416 -16.072 1.00 89.06 258 CYS A N 1
ATOM 1928 C CA . CYS A 1 258 ? 8.980 -3.037 -15.710 1.00 89.06 258 CYS A CA 1
ATOM 1929 C C . CYS A 1 258 ? 7.932 -3.759 -16.524 1.00 89.06 258 CYS A C 1
ATOM 1931 O O . CYS A 1 258 ? 8.012 -3.818 -17.750 1.00 89.06 258 CYS A O 1
ATOM 1933 N N . PHE A 1 259 ? 6.899 -4.227 -15.840 1.00 90.25 259 PHE A N 1
ATOM 1934 C CA . PHE A 1 259 ? 5.792 -4.943 -16.448 1.00 90.25 259 PHE A CA 1
ATOM 1935 C C . PHE A 1 259 ? 4.503 -4.169 -16.209 1.00 90.25 259 PHE A C 1
ATOM 1937 O O . PHE A 1 259 ? 4.046 -4.058 -15.070 1.00 90.25 259 PHE A O 1
ATOM 1944 N N . LEU A 1 260 ? 3.935 -3.610 -17.278 1.00 89.94 260 LEU A N 1
ATOM 1945 C CA . LEU A 1 260 ? 2.693 -2.843 -17.202 1.00 89.94 260 LEU A CA 1
ATOM 1946 C C . LEU A 1 260 ? 1.507 -3.781 -16.967 1.00 89.94 260 LEU A C 1
ATOM 1948 O O . LEU A 1 260 ? 1.414 -4.862 -17.563 1.00 89.94 260 LEU A O 1
ATOM 1952 N N . ARG A 1 261 ? 0.595 -3.362 -16.094 1.00 89.50 261 ARG A N 1
ATOM 1953 C CA . ARG A 1 261 ? -0.573 -4.130 -15.671 1.00 89.50 261 ARG A CA 1
ATOM 1954 C C . ARG A 1 261 ? -1.840 -3.403 -16.050 1.00 89.50 261 ARG A C 1
ATOM 1956 O O . ARG A 1 261 ? -2.041 -2.238 -15.707 1.00 89.50 261 ARG A O 1
ATOM 1963 N N . ARG A 1 262 ? -2.729 -4.143 -16.707 1.00 87.94 262 ARG A N 1
ATOM 1964 C CA . ARG A 1 262 ? -4.073 -3.659 -16.996 1.00 87.94 262 ARG A CA 1
ATOM 1965 C C . ARG A 1 262 ? -4.944 -3.592 -15.763 1.00 87.94 262 ARG A C 1
ATOM 1967 O O . ARG A 1 262 ? -5.811 -2.739 -15.664 1.00 87.94 262 ARG A O 1
ATOM 1974 N N . TRP A 1 263 ? -4.715 -4.522 -14.856 1.00 87.12 263 TRP A N 1
ATOM 1975 C CA . TRP A 1 263 ? -5.455 -4.640 -13.621 1.00 87.12 263 TRP A CA 1
ATOM 1976 C C . TRP A 1 263 ? -4.560 -5.294 -12.575 1.00 87.12 263 TRP A C 1
ATOM 1978 O O . TRP A 1 263 ? -3.717 -6.133 -12.918 1.00 87.12 263 TRP A O 1
ATOM 1988 N N . VAL A 1 264 ? -4.766 -4.910 -11.321 1.00 88.88 264 VAL A N 1
ATOM 1989 C CA . VAL A 1 264 ? -4.202 -5.541 -10.126 1.00 88.88 264 VAL A CA 1
ATOM 1990 C C . VAL A 1 264 ? -5.310 -5.734 -9.100 1.00 88.88 264 VAL A C 1
ATOM 1992 O O . VAL A 1 264 ? -6.278 -4.974 -9.084 1.00 88.88 264 VAL A O 1
ATOM 1995 N N . SER A 1 265 ? -5.167 -6.763 -8.273 1.00 87.88 265 SER A N 1
ATOM 1996 C CA . SER A 1 265 ? -6.134 -7.107 -7.239 1.00 87.88 265 SER A CA 1
ATOM 1997 C C . SER A 1 265 ? -6.297 -5.996 -6.211 1.00 87.88 265 SER A C 1
ATOM 1999 O O . SER A 1 265 ? -5.341 -5.292 -5.882 1.00 87.88 265 SER A O 1
ATOM 2001 N N . SER A 1 266 ? -7.509 -5.885 -5.667 1.00 83.44 266 SER A N 1
ATOM 2002 C CA . SER A 1 266 ? -7.793 -5.094 -4.469 1.00 83.44 266 SER A CA 1
ATOM 2003 C C . SER A 1 266 ? -7.198 -5.713 -3.199 1.00 83.44 266 SER A C 1
ATOM 2005 O O . SER A 1 266 ? -7.061 -5.012 -2.200 1.00 83.44 266 SER A O 1
ATOM 2007 N N . ASP A 1 267 ? -6.808 -6.994 -3.241 1.00 84.75 267 ASP A N 1
ATOM 2008 C CA . ASP A 1 267 ? -5.991 -7.656 -2.222 1.00 84.75 267 ASP A CA 1
ATOM 2009 C C . ASP A 1 267 ? -4.623 -8.080 -2.787 1.00 84.75 267 ASP A C 1
ATOM 2011 O O . ASP A 1 267 ? -4.336 -9.264 -2.998 1.00 84.75 267 ASP A O 1
ATOM 2015 N N . PRO A 1 268 ? -3.721 -7.115 -3.029 1.00 83.44 268 PRO A N 1
ATOM 2016 C CA . PRO A 1 268 ? -2.399 -7.426 -3.551 1.00 83.44 268 PRO A CA 1
ATOM 2017 C C . PRO A 1 268 ? -1.554 -8.222 -2.547 1.00 83.44 268 PRO A C 1
ATOM 2019 O O . PRO A 1 268 ? -0.593 -8.883 -2.925 1.00 83.44 268 PRO A O 1
ATOM 2022 N N . VAL A 1 269 ? -1.899 -8.198 -1.261 1.00 83.19 269 VAL A N 1
ATOM 2023 C CA . VAL A 1 269 ? -1.160 -8.911 -0.220 1.00 83.19 269 VAL A CA 1
ATOM 2024 C C . VAL A 1 269 ? -1.566 -10.389 -0.198 1.00 83.19 269 VAL A C 1
ATOM 2026 O O . VAL A 1 269 ? -0.693 -11.245 -0.073 1.00 83.19 269 VAL A O 1
ATOM 2029 N N . GLY A 1 270 ? -2.844 -10.733 -0.329 1.00 84.31 270 GLY A N 1
ATOM 2030 C CA . GLY A 1 270 ? -3.290 -12.127 -0.395 1.00 84.31 270 GLY A CA 1
ATOM 2031 C C . GLY A 1 270 ? -3.105 -12.774 -1.768 1.00 84.31 270 GLY A C 1
ATOM 2032 O O . GLY A 1 270 ? -2.721 -13.945 -1.841 1.00 84.31 270 GLY A O 1
ATOM 2033 N N . GLU A 1 271 ? -3.314 -12.031 -2.858 1.00 87.62 271 GLU A N 1
ATOM 2034 C CA . GLU A 1 271 ? -3.391 -12.617 -4.203 1.00 87.62 271 GLU A CA 1
ATOM 2035 C C . GLU A 1 271 ? -2.101 -12.495 -5.023 1.00 87.62 271 GLU A C 1
ATOM 2037 O O . GLU A 1 271 ? -1.764 -13.399 -5.800 1.00 87.62 271 GLU A O 1
ATOM 2042 N N . CYS A 1 272 ? -1.333 -11.418 -4.848 1.00 91.44 272 CYS A N 1
ATOM 2043 C CA . CYS A 1 272 ? -0.059 -11.260 -5.547 1.00 91.44 272 CYS A CA 1
ATOM 2044 C C . CYS A 1 272 ? 1.078 -12.011 -4.845 1.00 91.44 272 CYS A C 1
ATOM 2046 O O . CYS A 1 272 ? 0.946 -12.538 -3.737 1.00 91.44 272 CYS A O 1
ATOM 2048 N N . GLU A 1 273 ? 2.220 -12.128 -5.520 1.00 92.06 273 GLU A N 1
ATOM 2049 C CA . GLU A 1 273 ? 3.380 -12.804 -4.950 1.00 92.06 273 GLU A CA 1
ATOM 2050 C C . GLU A 1 273 ? 4.095 -11.885 -3.965 1.00 92.06 273 GLU A C 1
ATOM 2052 O O . GLU A 1 273 ? 4.587 -10.823 -4.347 1.00 92.06 273 GLU A O 1
ATOM 2057 N N . LYS A 1 274 ? 4.183 -12.316 -2.703 1.00 89.56 274 LYS A N 1
ATOM 2058 C CA . LYS A 1 274 ? 5.029 -11.659 -1.708 1.00 89.56 274 LYS A CA 1
ATOM 2059 C C . LYS A 1 274 ? 6.472 -12.103 -1.866 1.00 89.56 274 LYS A C 1
ATOM 2061 O O . LYS A 1 274 ? 6.763 -13.299 -1.919 1.00 89.56 274 LYS A O 1
ATOM 2066 N N . GLY A 1 275 ? 7.365 -11.130 -1.837 1.00 87.62 275 GLY A N 1
ATOM 2067 C CA . GLY A 1 275 ? 8.791 -11.340 -1.755 1.00 87.62 275 GLY A CA 1
ATOM 2068 C C . GLY A 1 275 ? 9.200 -12.094 -0.498 1.00 87.62 275 GLY A C 1
ATOM 2069 O O . GLY A 1 275 ? 8.620 -11.940 0.576 1.00 87.62 275 GLY A O 1
ATOM 2070 N N . GLN A 1 276 ? 10.261 -12.880 -0.618 1.00 87.50 276 GLN A N 1
ATOM 2071 C CA . GLN A 1 276 ? 10.958 -13.500 0.501 1.00 87.50 276 GLN A CA 1
ATOM 2072 C C . GLN A 1 276 ? 12.184 -12.670 0.874 1.00 87.50 276 GLN A C 1
ATOM 2074 O O . GLN A 1 276 ? 13.046 -12.419 0.027 1.00 87.50 276 GLN A O 1
ATOM 2079 N N . ILE A 1 277 ? 12.282 -12.285 2.149 1.00 84.00 277 ILE A N 1
ATOM 2080 C CA . ILE A 1 277 ? 13.395 -11.487 2.683 1.00 84.00 277 ILE A CA 1
ATOM 2081 C C . ILE A 1 277 ? 14.737 -12.115 2.295 1.00 84.00 277 ILE A C 1
ATOM 2083 O O . ILE A 1 277 ? 14.968 -13.305 2.507 1.00 84.00 277 ILE A O 1
ATOM 2087 N N . GLY A 1 278 ? 15.634 -11.294 1.745 1.00 83.69 278 GLY A N 1
ATOM 2088 C CA . GLY A 1 278 ? 16.986 -11.710 1.361 1.00 83.69 278 GLY A CA 1
ATOM 2089 C C . GLY A 1 278 ? 17.088 -12.439 0.018 1.00 83.69 278 GLY A C 1
ATOM 2090 O O . GLY A 1 278 ? 18.183 -12.848 -0.358 1.00 83.69 278 GLY A O 1
ATOM 2091 N N . THR A 1 279 ? 15.985 -12.585 -0.716 1.00 88.50 279 THR A N 1
ATOM 2092 C CA . THR A 1 279 ? 15.981 -13.129 -2.082 1.00 88.50 279 THR A CA 1
ATOM 2093 C C . THR A 1 279 ? 15.724 -12.026 -3.111 1.00 88.50 279 THR A C 1
ATOM 2095 O O . THR A 1 279 ? 15.322 -10.919 -2.754 1.00 88.50 279 THR A O 1
ATOM 2098 N N . GLU A 1 280 ? 15.904 -12.329 -4.401 1.00 85.19 280 GLU A N 1
ATOM 2099 C CA . GLU A 1 280 ? 15.539 -11.406 -5.489 1.00 85.19 280 GLU A CA 1
ATOM 2100 C C . GLU A 1 280 ? 14.061 -11.016 -5.446 1.00 85.19 280 GLU A C 1
ATOM 2102 O O . GLU A 1 280 ? 13.704 -9.900 -5.817 1.00 85.19 280 GLU A O 1
ATOM 2107 N N . SER A 1 281 ? 13.220 -11.899 -4.899 1.00 87.38 281 SER A N 1
ATOM 2108 C CA . SER A 1 281 ? 11.806 -11.615 -4.732 1.00 87.38 281 SER A CA 1
ATOM 2109 C C . SER A 1 281 ? 11.519 -10.501 -3.728 1.00 87.38 281 SER A C 1
ATOM 2111 O O . SER A 1 281 ? 10.471 -9.877 -3.744 1.00 87.38 281 SER A O 1
ATOM 2113 N N . TRP A 1 282 ? 12.478 -10.139 -2.882 1.00 87.38 282 TRP A N 1
ATOM 2114 C CA . TRP A 1 282 ? 12.340 -8.954 -2.039 1.00 87.38 282 TRP A CA 1
ATOM 2115 C C . TRP A 1 282 ? 12.508 -7.638 -2.815 1.00 87.38 282 TRP A C 1
ATOM 2117 O O . TRP A 1 282 ? 12.287 -6.570 -2.264 1.00 87.38 282 TRP A O 1
ATOM 2127 N N . LEU A 1 283 ? 12.935 -7.675 -4.077 1.00 87.50 283 LEU A N 1
ATOM 2128 C CA . LEU A 1 283 ? 13.349 -6.486 -4.829 1.00 87.50 283 LEU A CA 1
ATOM 2129 C C . LEU A 1 283 ? 12.345 -6.055 -5.905 1.00 87.50 283 LEU A C 1
ATOM 2131 O O . LEU A 1 283 ? 12.679 -5.208 -6.743 1.00 87.50 283 LEU A O 1
ATOM 2135 N N . PHE A 1 284 ? 11.137 -6.623 -5.889 1.00 89.56 284 PHE A N 1
ATOM 2136 C CA . PHE A 1 284 ? 10.015 -6.116 -6.672 1.00 89.56 284 PHE A CA 1
ATOM 2137 C C . PHE A 1 284 ? 9.174 -5.112 -5.893 1.00 89.56 284 PHE A C 1
ATOM 2139 O O . PHE A 1 284 ? 8.967 -5.262 -4.690 1.00 89.56 284 PHE A O 1
ATOM 2146 N N . THR A 1 285 ? 8.615 -4.157 -6.628 1.00 90.81 285 THR A N 1
ATOM 2147 C CA . THR A 1 285 ? 7.627 -3.205 -6.124 1.00 90.81 285 THR A CA 1
ATOM 2148 C C . THR A 1 285 ? 6.492 -3.098 -7.134 1.00 90.81 285 THR A C 1
ATOM 2150 O O . THR A 1 285 ? 6.731 -2.895 -8.328 1.00 90.81 285 THR A O 1
ATOM 2153 N N . THR A 1 286 ? 5.253 -3.233 -6.664 1.00 92.12 286 THR A N 1
ATOM 2154 C CA . THR A 1 286 ? 4.060 -2.963 -7.475 1.00 92.12 286 THR A CA 1
ATOM 2155 C C . THR A 1 286 ? 3.623 -1.521 -7.245 1.00 92.12 286 THR A C 1
ATOM 2157 O O . THR A 1 286 ? 3.410 -1.112 -6.111 1.00 92.12 286 THR A O 1
ATOM 2160 N N . TYR A 1 287 ? 3.472 -0.755 -8.317 1.00 90.69 287 TYR A N 1
ATOM 2161 C CA . TYR A 1 287 ? 3.033 0.636 -8.307 1.00 90.69 287 TYR A CA 1
ATOM 2162 C C . TYR A 1 287 ? 1.600 0.702 -8.818 1.00 90.69 287 TYR A C 1
ATOM 2164 O O . TYR A 1 287 ? 1.358 0.322 -9.960 1.00 90.69 287 TYR A O 1
ATOM 2172 N N . VAL A 1 288 ? 0.659 1.172 -8.000 1.00 88.00 288 VAL A N 1
ATOM 2173 C CA . VAL A 1 288 ? -0.784 1.206 -8.307 1.00 88.00 288 VAL A CA 1
ATOM 2174 C C . VAL A 1 288 ? -1.261 2.652 -8.413 1.00 88.00 288 VAL A C 1
ATOM 2176 O O . VAL A 1 288 ? -0.943 3.450 -7.534 1.00 88.00 288 VAL A O 1
ATOM 2179 N N . SER A 1 289 ? -1.992 3.007 -9.474 1.00 81.38 289 SER A N 1
ATOM 2180 C CA . SER A 1 289 ? -2.525 4.371 -9.670 1.00 81.38 289 SER A CA 1
ATOM 2181 C C . SER A 1 289 ? -3.664 4.718 -8.703 1.00 81.38 289 SER A C 1
ATOM 2183 O O . SER A 1 289 ? -4.541 3.857 -8.482 1.00 81.38 289 SER A O 1
#

Nearest PDB structures (foldseek):
  7b75-assembly1_B  TM=2.369E-01  e=3.392E-03  Homo sapiens
  2l3c-assembly1_A  TM=4.517E-01  e=5.856E-01  Rattus norvegicus
  2ewv-assembly1_A  TM=3.736E-01  e=1.863E+00  Aquifex aeolicus VF5
  5fl3-assembly1_A  TM=2.497E-01  e=9.858E-01  Thermus thermophilus
  1nrv-assembly1_B  TM=3.961E-01  e=9.421E+00  Homo sapiens

pLDDT: mean 70.23, std 23.17, range [26.05, 95.88]

Radius of gyration: 23.35 Å; Cα contacts (8 Å, |Δi|>4): 541; chains: 1; bounding box: 68×69×51 Å

Sequence (289 aa):
MMLWLAFLPMAAALDEECLLQSQAVTKDSAADSLDLPDCSDLKAIESFCKVEAHRGPARGSTCTFSCEHDGSVKNLVHGGSKGIELVSDSAGEENPMHTNFVSLPHVNCYDGRGAHSYGMEDWKSKGYKTSDNGCAHDCYHNSGCGGYVYFFAQGMCFQRTYISPDPIGECELGQIGTESWTFTTNIKKKSTPRGRGALGSFFEIPHVNCYNGRGGSDQGVEQSQGIKGSEEDCANHCNMADAACSAFVHMSAHGGLCFLRRWVSSDPVGECEKGQIGTESWLFTTYVS

Foldseek 3Di:
DDDDDDDDDPPVVPVVVVVVVLVVLVVVPPPDDPDDDDVVVVVVCVVFWDKDWDDDPDPDTWTWIWGADPNDTFIWIDDPPPGIDRPPPDPDPPPVLLVQWQKAAQWAAAVQFQFAAPDPPDCLQVWDADAPVVLSVVLVPDPQFQWWKAQQVRNIIHTTSGGHLARVVRTDGHDPPDSSRRMMTIGGQPPDDPPDALLSVWRKHAQWDFDPQFQFYALDDVLVVWDADDSRVQSVCQVPPPLQFFKKKFQVVVNTTIRTTSGGHSHRPVRTDGADPPDSSRRMMMIGD

Secondary structure (DSSP, 8-state):
--PPPPPPPGGGHHHHHHHHHHHHHHHTT-SS--PPPPGGGGTTSTTTSEEEEE--SSSS-EEEEEEEETTEEEEEEE-GGG-EEE---SS----TTGGGEEEEETEE-EETBEEE-S-TT-HHHH-EE--HHHHHHHHHH-TT--EEEEEGGGTEEEEESEE-S-HHHHSEEP-TTSGGGGEEEEEEPP---BTB-GGGG-EEEETEE-EETBEEEES-TTGGG-EES-HHHHHHHHHHSTTT-SEEEEEGGGTSEEEEEEEE-S-HHHHSEEPPTTSGGGGEEEEE-